Protein AF-A0A146FT07-F1 (afdb_monomer_lite)

Secondary structure (DSSP, 8-state):
------------------------------PPPTT-----SSGGGTS-HHHHHHHHHHHHHHHH-TTTTTSSTTHHHHHHHHHHHHHHHSSHHHHTTS-HHHHHHHHHHTT-HHHHHHHHHHHHHTT----HHHHHHHHHHHT---SGGG-TTTTTS------HHHHHHHHHHHHHHHHHS-------PPP-SSSSPPPPP---S-S-PPP-HHHHHHSSGGGGGS-SSGGGEEEEEEE-GGGSSS--SS-EEEEEE-TTSSPPPSSPPPP-----SSSTT-

Structure (mmCIF, N/CA/C/O backbone):
data_AF-A0A146FT07-F1
#
_entry.id   AF-A0A146FT07-F1
#
loop_
_atom_site.group_PDB
_atom_site.id
_atom_site.type_symbol
_atom_site.label_atom_id
_atom_site.label_alt_id
_atom_site.label_comp_id
_atom_site.label_asym_id
_atom_site.label_entity_id
_atom_site.label_seq_id
_atom_site.pdbx_PDB_ins_code
_atom_site.Cartn_x
_atom_site.Cartn_y
_atom_site.Cartn_z
_atom_site.occupancy
_atom_site.B_iso_or_equiv
_atom_site.auth_seq_id
_atom_site.auth_comp_id
_atom_site.auth_asym_id
_atom_site.auth_atom_id
_atom_site.pdbx_PDB_model_num
ATOM 1 N N . MET A 1 1 ? -28.250 -47.084 7.288 1.00 35.19 1 MET A N 1
ATOM 2 C CA . MET A 1 1 ? -27.074 -46.236 7.590 1.00 35.19 1 MET A CA 1
ATOM 3 C C . MET A 1 1 ? -27.315 -44.875 6.923 1.00 35.19 1 MET A C 1
ATOM 5 O O . MET A 1 1 ? -27.171 -44.791 5.718 1.00 35.19 1 MET A O 1
ATOM 9 N N . ALA A 1 2 ? -28.129 -43.995 7.526 1.00 30.44 2 ALA A N 1
ATOM 10 C CA . ALA A 1 2 ? -27.740 -42.773 8.270 1.00 30.44 2 ALA A CA 1
ATOM 11 C C . ALA A 1 2 ? -26.996 -41.725 7.404 1.00 30.44 2 ALA A C 1
ATOM 13 O O . ALA A 1 2 ? -26.007 -42.085 6.792 1.00 30.44 2 ALA A O 1
ATOM 14 N N . LYS A 1 3 ? -27.317 -40.421 7.318 1.00 31.56 3 LYS A N 1
ATOM 15 C CA . LYS A 1 3 ? -28.385 -39.521 7.809 1.00 31.56 3 LYS A CA 1
ATOM 16 C C . LYS A 1 3 ? -28.274 -38.198 6.994 1.00 31.56 3 LYS A C 1
ATOM 18 O O . LYS A 1 3 ? -27.171 -37.718 6.781 1.00 31.56 3 LYS A O 1
ATOM 23 N N . SER A 1 4 ? -29.420 -37.641 6.588 1.00 35.16 4 SER A N 1
ATOM 24 C CA . SER A 1 4 ? -29.810 -36.226 6.359 1.00 35.16 4 SER A CA 1
ATOM 25 C C . SER A 1 4 ? -28.772 -35.122 6.026 1.00 35.16 4 SER A C 1
ATOM 27 O O . SER A 1 4 ? -27.933 -34.768 6.850 1.00 35.16 4 SER A O 1
ATOM 29 N N . LYS A 1 5 ? -28.986 -34.416 4.899 1.00 36.94 5 LYS A N 1
ATOM 30 C CA . LYS A 1 5 ? -28.657 -32.984 4.731 1.00 36.94 5 LYS A CA 1
ATOM 31 C C . LYS A 1 5 ? -29.949 -32.210 4.453 1.00 36.94 5 LYS A C 1
ATOM 33 O O . LYS A 1 5 ? -30.383 -32.102 3.312 1.00 36.94 5 LYS A O 1
ATOM 38 N N . ALA A 1 6 ? -30.552 -31.671 5.509 1.00 36.09 6 ALA A N 1
ATOM 39 C CA . ALA A 1 6 ? -31.655 -30.724 5.429 1.00 36.09 6 ALA A CA 1
ATOM 40 C C . ALA A 1 6 ? -31.237 -29.364 6.012 1.00 36.09 6 ALA A C 1
ATOM 42 O O . ALA A 1 6 ? -30.678 -29.291 7.102 1.00 36.09 6 ALA A O 1
ATOM 43 N N . ALA A 1 7 ? -31.562 -28.314 5.255 1.00 34.06 7 ALA A N 1
ATOM 44 C CA . ALA A 1 7 ? -32.012 -26.995 5.697 1.00 34.06 7 ALA A CA 1
ATOM 45 C C . ALA A 1 7 ? -31.196 -26.202 6.745 1.00 34.06 7 ALA A C 1
ATOM 47 O O . ALA A 1 7 ? -31.258 -26.456 7.946 1.00 34.06 7 ALA A O 1
ATOM 48 N N . LYS A 1 8 ? -30.638 -25.060 6.307 1.00 33.53 8 LYS A N 1
ATOM 49 C CA . LYS A 1 8 ? -30.645 -23.832 7.127 1.00 33.53 8 LYS A CA 1
ATOM 50 C C . LYS A 1 8 ? -30.671 -22.550 6.277 1.00 33.53 8 LYS A C 1
ATOM 52 O O . LYS A 1 8 ? -29.700 -21.811 6.187 1.00 33.53 8 LYS A O 1
ATOM 57 N N . ARG A 1 9 ? -31.839 -22.283 5.681 1.00 38.78 9 ARG A N 1
ATOM 58 C CA . ARG A 1 9 ? -32.396 -20.927 5.523 1.00 38.78 9 ARG A CA 1
ATOM 59 C C . ARG A 1 9 ? -33.162 -20.617 6.822 1.00 38.78 9 ARG A C 1
ATOM 61 O O . ARG A 1 9 ? -34.044 -21.384 7.186 1.00 38.78 9 ARG A O 1
ATOM 68 N N . LYS A 1 10 ? -32.837 -19.518 7.500 1.00 35.38 10 LYS A N 1
ATOM 69 C CA . LYS A 1 10 ? -33.652 -18.814 8.518 1.00 35.38 10 LYS A CA 1
ATOM 70 C C . LYS A 1 10 ? -33.314 -17.329 8.303 1.00 35.38 10 LYS A C 1
ATOM 72 O O . LYS A 1 10 ? -32.127 -17.037 8.291 1.00 35.38 10 LYS A O 1
ATOM 77 N N . ARG A 1 11 ? -34.172 -16.332 8.038 1.00 33.03 11 ARG A N 1
ATOM 78 C CA . ARG A 1 11 ? -35.623 -16.086 8.188 1.00 33.03 11 ARG A CA 1
ATOM 79 C C . ARG A 1 11 ? -36.215 -16.525 9.530 1.00 33.03 11 ARG A C 1
ATOM 81 O O . ARG A 1 11 ? -36.692 -17.642 9.644 1.00 33.03 11 ARG A O 1
ATOM 88 N N . ASN A 1 12 ? -36.192 -15.596 10.484 1.00 30.86 12 ASN A N 1
ATOM 89 C CA . ASN A 1 12 ? -37.236 -15.335 11.482 1.00 30.86 12 ASN A CA 1
ATOM 90 C C . ASN A 1 12 ? -37.492 -13.818 11.357 1.00 30.86 12 ASN A C 1
ATOM 92 O O . ASN A 1 12 ? -36.588 -13.041 11.630 1.00 30.86 12 ASN A O 1
ATOM 96 N N . ALA A 1 13 ? -38.526 -13.349 10.659 1.00 31.77 13 ALA A N 1
ATOM 97 C CA . ALA A 1 13 ? -39.857 -13.078 11.206 1.00 31.77 13 ALA A CA 1
ATOM 98 C C . ALA A 1 13 ? -40.137 -13.649 12.606 1.00 31.77 13 ALA A C 1
ATOM 100 O O . ALA A 1 13 ? -40.241 -14.861 12.782 1.00 31.77 13 ALA A O 1
ATOM 101 N N . GLN A 1 14 ? -40.319 -12.751 13.571 1.00 34.53 14 GLN A N 1
ATOM 102 C CA . GLN A 1 14 ? -41.253 -12.948 14.670 1.00 34.53 14 GLN A CA 1
ATOM 103 C C . GLN A 1 14 ? -42.194 -11.741 14.654 1.00 34.53 14 GLN A C 1
ATOM 105 O O . GLN A 1 14 ? -41.745 -10.598 14.620 1.00 34.53 14 GLN A O 1
ATOM 110 N N . ALA A 1 15 ? -43.480 -12.049 14.529 1.00 32.97 15 ALA A N 1
ATOM 111 C CA . ALA A 1 15 ? -44.588 -11.120 14.472 1.00 32.97 15 ALA A CA 1
ATOM 112 C C . ALA A 1 15 ? -44.999 -10.671 15.884 1.00 32.97 15 ALA A C 1
ATOM 114 O O . ALA A 1 15 ? -44.920 -11.459 16.822 1.00 32.97 15 ALA A O 1
ATOM 115 N N . ASP A 1 16 ? -45.420 -9.411 15.957 1.00 31.06 16 ASP A N 1
ATOM 116 C CA . ASP A 1 16 ? -46.539 -8.836 16.711 1.00 31.06 16 ASP A CA 1
ATOM 117 C C . ASP A 1 16 ? -46.861 -9.219 18.177 1.00 31.06 16 ASP A C 1
ATOM 119 O O . ASP A 1 16 ? -47.148 -10.369 18.508 1.00 31.06 16 ASP A O 1
ATOM 123 N N . LEU A 1 17 ? -47.025 -8.126 18.953 1.00 29.70 17 LEU A N 1
ATOM 124 C CA . LEU A 1 17 ? -47.775 -7.885 20.210 1.00 29.70 17 LEU A CA 1
ATOM 125 C C . LEU A 1 17 ? -47.037 -8.018 21.566 1.00 29.70 17 LEU A C 1
ATOM 127 O O . LEU A 1 17 ? -46.267 -8.953 21.765 1.00 29.70 17 LEU A O 1
ATOM 131 N N . PRO A 1 18 ? -47.402 -7.212 22.596 1.00 36.34 18 PRO A N 1
ATOM 132 C CA . PRO A 1 18 ? -47.871 -5.819 22.599 1.00 36.34 18 PRO A CA 1
ATOM 133 C C . PRO A 1 18 ? -47.038 -4.901 23.531 1.00 36.34 18 PRO A C 1
ATOM 135 O O . PRO A 1 18 ? -46.253 -5.348 24.368 1.00 36.34 18 PRO A O 1
ATOM 138 N N . GLN A 1 19 ? -47.253 -3.588 23.385 1.00 43.53 19 GLN A N 1
ATOM 139 C CA . GLN A 1 19 ? -46.710 -2.498 24.206 1.00 43.53 19 GLN A CA 1
ATOM 140 C C . GLN A 1 19 ? -46.701 -2.801 25.713 1.00 43.53 19 GLN A C 1
ATOM 142 O O . GLN A 1 19 ? -47.735 -3.098 26.312 1.00 43.53 19 GLN A O 1
ATOM 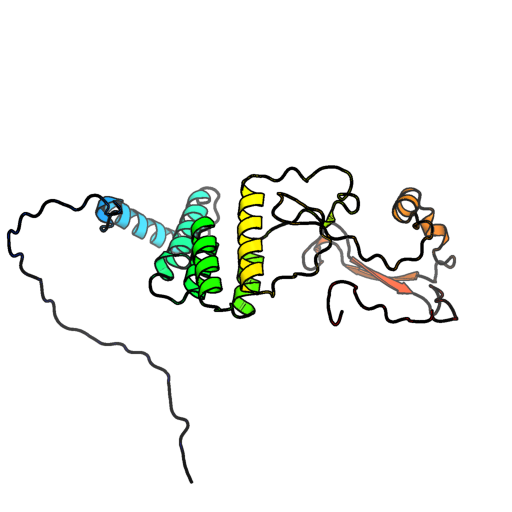147 N N . LYS A 1 20 ? -45.551 -2.576 26.358 1.00 31.05 20 LYS A N 1
ATOM 148 C CA . LYS A 1 20 ? -45.489 -2.335 27.801 1.00 31.05 20 LYS A CA 1
ATOM 149 C C . LYS A 1 20 ? -44.681 -1.070 28.063 1.00 31.05 20 LYS A C 1
ATOM 151 O O . LYS A 1 20 ? -43.456 -1.082 28.083 1.00 31.05 20 LYS A O 1
ATOM 156 N N . VAL A 1 21 ? -45.412 0.027 28.229 1.00 36.44 21 VAL A N 1
ATOM 157 C CA . VAL A 1 21 ? -44.921 1.307 28.745 1.00 36.44 21 VAL A CA 1
ATOM 158 C C . VAL A 1 21 ? -44.337 1.073 30.146 1.00 36.44 21 VAL A C 1
ATOM 160 O O . VAL A 1 21 ? -45.070 0.590 31.016 1.00 36.44 21 VAL A O 1
ATOM 163 N N . PRO A 1 22 ? -43.065 1.407 30.424 1.00 38.41 22 PRO A N 1
ATOM 164 C CA . PRO A 1 22 ? -42.589 1.474 31.793 1.00 38.41 22 PRO A CA 1
ATOM 165 C C . PRO A 1 22 ? -43.098 2.771 32.424 1.00 38.41 22 PRO A C 1
ATOM 167 O O . PRO A 1 22 ? -42.766 3.877 32.005 1.00 38.41 22 PRO A O 1
ATOM 170 N N . LYS A 1 23 ? -43.944 2.599 33.436 1.00 32.12 23 LYS A N 1
ATOM 171 C CA . LYS A 1 23 ? -44.420 3.635 34.353 1.00 32.12 23 LYS A CA 1
ATOM 172 C C . LYS A 1 23 ? -43.222 4.330 35.011 1.00 32.12 23 LYS A C 1
ATOM 174 O O . LYS A 1 23 ? -42.345 3.657 35.549 1.00 32.12 23 LYS A O 1
ATOM 179 N N . ALA A 1 24 ? -43.234 5.660 35.017 1.00 39.28 24 ALA A N 1
ATOM 180 C CA . ALA A 1 24 ? -42.358 6.469 35.851 1.00 39.28 24 ALA A CA 1
ATOM 181 C C . ALA A 1 24 ? -42.566 6.118 37.336 1.00 39.28 24 ALA A C 1
ATOM 183 O O . ALA A 1 24 ? -43.700 6.099 37.820 1.00 39.28 24 ALA A O 1
ATOM 184 N N . ALA A 1 25 ? -41.470 5.868 38.052 1.00 34.00 25 ALA A N 1
ATOM 185 C CA . ALA A 1 25 ? -41.432 5.873 39.507 1.00 34.00 25 ALA A CA 1
ATOM 186 C C . ALA A 1 25 ? -40.262 6.749 39.968 1.00 34.00 25 ALA A C 1
ATOM 188 O O . ALA A 1 25 ? -39.143 6.659 39.470 1.00 34.00 25 ALA A O 1
ATOM 189 N N . SER A 1 26 ? -40.611 7.647 40.877 1.00 36.59 26 SER A N 1
ATOM 190 C CA . SER A 1 26 ? -39.877 8.802 41.368 1.00 36.59 26 SER A CA 1
ATOM 191 C C . SER A 1 26 ? -38.729 8.455 42.329 1.00 36.59 26 SER A C 1
ATOM 193 O O . SER A 1 26 ? -38.847 7.546 43.145 1.00 36.59 26 SER A O 1
ATOM 195 N N . THR A 1 27 ? -37.700 9.312 42.287 1.00 40.94 27 THR A N 1
ATOM 196 C CA . THR A 1 27 ? -36.805 9.760 43.380 1.00 40.94 27 THR A CA 1
ATOM 197 C C . THR A 1 27 ? -35.905 8.751 44.098 1.00 40.94 27 THR A C 1
ATOM 199 O O . THR A 1 27 ? -36.255 8.234 45.153 1.00 40.94 27 THR A O 1
ATOM 202 N N . VAL A 1 28 ? -34.648 8.677 43.641 1.00 35.03 28 VAL A N 1
ATOM 203 C CA . VAL A 1 28 ? -33.474 8.625 44.530 1.00 35.03 28 VAL A CA 1
ATOM 204 C C . VAL A 1 28 ? -32.453 9.648 44.019 1.00 35.03 28 VAL A C 1
ATOM 206 O O . VAL A 1 28 ? -31.888 9.487 42.941 1.00 35.03 28 VAL A O 1
ATOM 209 N N . LEU A 1 29 ? -32.255 10.730 44.777 1.00 44.41 29 LEU A N 1
ATOM 210 C CA . LEU A 1 29 ? -31.214 11.731 44.538 1.00 44.41 29 LEU A CA 1
ATOM 211 C C . LEU A 1 29 ? -29.868 11.146 44.987 1.00 44.41 29 LEU A C 1
ATOM 213 O O . LEU A 1 29 ? -29.601 11.046 46.181 1.00 44.41 29 LEU A O 1
ATOM 217 N N . THR A 1 30 ? -29.024 10.762 44.033 1.00 43.16 30 THR A N 1
ATOM 218 C CA . THR A 1 30 ? -27.585 10.555 44.256 1.00 43.16 30 THR A CA 1
ATOM 219 C C . THR A 1 30 ? -26.814 11.503 43.334 1.00 43.16 30 THR A C 1
ATOM 221 O O . THR A 1 30 ? -27.261 11.732 42.207 1.00 43.16 30 THR A O 1
ATOM 224 N N . PRO A 1 31 ? -25.717 12.126 43.805 1.00 42.41 31 PRO A N 1
ATOM 225 C CA . PRO A 1 31 ? -24.957 13.074 42.997 1.00 42.41 31 PRO A CA 1
ATOM 226 C C . PRO A 1 31 ? -24.272 12.342 41.825 1.00 42.41 31 PRO A C 1
ATOM 228 O O . PRO A 1 31 ? -23.932 11.164 41.972 1.00 42.41 31 PRO A O 1
ATOM 231 N N . PRO A 1 32 ? -24.083 12.985 40.656 1.00 44.31 32 PRO A N 1
ATOM 232 C CA . PRO A 1 32 ? -23.564 12.304 39.475 1.00 44.31 32 PRO A CA 1
ATOM 233 C C . PRO A 1 32 ? -22.072 11.980 39.646 1.00 44.31 32 PRO A C 1
ATOM 235 O O . PRO A 1 32 ? -21.339 12.812 40.181 1.00 44.31 32 PRO A O 1
ATOM 238 N N . PRO A 1 33 ? -21.587 10.825 39.160 1.00 43.91 33 PRO A N 1
ATOM 239 C CA . PRO A 1 33 ? -20.157 10.575 39.063 1.00 43.91 33 PRO A CA 1
ATOM 240 C C . PRO A 1 33 ? -19.541 11.484 37.988 1.00 43.91 33 PRO A C 1
ATOM 242 O O . PRO A 1 33 ? -19.969 11.476 36.829 1.00 43.91 33 PRO A O 1
ATOM 245 N N . ASP A 1 34 ? -18.523 12.253 38.374 1.00 44.62 34 ASP A N 1
ATOM 246 C CA . ASP A 1 34 ? -17.652 12.987 37.457 1.00 44.62 34 ASP A CA 1
ATOM 247 C C . ASP A 1 34 ? -16.921 11.985 36.549 1.00 44.62 34 ASP A C 1
ATOM 249 O O . ASP A 1 34 ? -16.045 11.246 36.996 1.00 44.62 34 ASP A O 1
ATOM 253 N N . GLY A 1 35 ? -17.312 11.922 35.272 1.00 46.31 35 GLY A N 1
ATOM 254 C CA . GLY A 1 35 ? -16.612 11.110 34.268 1.00 46.31 35 GLY A CA 1
ATOM 255 C C . GLY A 1 35 ? -17.463 10.475 33.166 1.00 46.31 35 GLY A C 1
ATOM 256 O O . GLY A 1 35 ? -16.905 9.820 32.289 1.00 46.31 35 GLY A O 1
ATOM 257 N N . ALA A 1 36 ? -18.790 10.644 33.153 1.00 42.28 36 ALA A N 1
ATOM 258 C CA . ALA A 1 36 ? -19.596 10.171 32.028 1.00 42.28 36 ALA A CA 1
ATOM 259 C C . ALA A 1 36 ? -19.319 11.022 30.776 1.00 42.28 36 ALA A C 1
ATOM 261 O O . ALA A 1 36 ? -19.577 12.229 30.774 1.00 42.28 36 ALA A O 1
ATOM 262 N N . SER A 1 37 ? -18.814 10.385 29.713 1.00 48.75 37 SER A N 1
ATOM 263 C CA . SER A 1 37 ? -18.791 10.948 28.359 1.00 48.75 37 SER A CA 1
ATOM 264 C C . SER A 1 37 ? -20.151 11.591 28.065 1.00 48.75 37 SER A C 1
ATOM 266 O O . SER A 1 37 ? -21.189 10.927 28.131 1.00 48.75 37 SER A O 1
ATOM 268 N N . ARG A 1 38 ? -20.154 12.905 27.812 1.00 48.62 38 ARG A N 1
ATOM 269 C CA . ARG A 1 38 ? -21.351 13.705 27.508 1.00 48.62 38 ARG A CA 1
ATOM 270 C C . ARG A 1 38 ? -21.792 13.487 26.061 1.00 48.62 38 ARG A C 1
ATOM 272 O O . ARG A 1 38 ? -22.021 14.445 25.330 1.00 48.62 38 ARG A O 1
ATOM 279 N N . GLU A 1 39 ? -21.876 12.237 25.633 1.00 58.03 39 GLU A N 1
ATOM 280 C CA . GLU A 1 39 ? -22.417 11.920 24.321 1.00 58.03 39 GLU A CA 1
ATOM 281 C C . GLU A 1 39 ? -23.951 11.972 24.378 1.00 58.03 39 GLU A C 1
ATOM 283 O O . GLU A 1 39 ? -24.566 11.363 25.266 1.00 58.03 39 GLU A O 1
ATOM 288 N N . PRO A 1 40 ? -24.594 12.737 23.480 1.00 69.62 40 PRO A N 1
ATOM 289 C CA . PRO A 1 40 ? -26.042 12.840 23.439 1.00 69.62 40 PRO A CA 1
ATOM 290 C C . PRO A 1 40 ? -26.642 11.470 23.111 1.00 69.62 40 PRO A C 1
ATOM 292 O O . PRO A 1 40 ? -26.445 10.923 22.031 1.00 69.62 40 PRO A O 1
ATOM 295 N N . LYS A 1 41 ? -27.394 10.908 24.064 1.00 65.69 41 LYS A N 1
ATOM 296 C CA . LYS A 1 41 ? -28.040 9.591 23.920 1.00 65.69 41 LYS A CA 1
ATOM 297 C C . LYS A 1 41 ? -29.305 9.623 23.061 1.00 65.69 41 LYS A C 1
ATOM 299 O O . LYS A 1 41 ? -29.775 8.570 22.645 1.00 65.69 41 LYS A O 1
ATOM 304 N N . ASN A 1 42 ? -29.864 10.811 22.825 1.00 71.00 42 ASN A N 1
ATOM 305 C CA . ASN A 1 42 ? -31.086 11.004 22.053 1.00 71.00 42 ASN A CA 1
ATOM 306 C C . ASN A 1 42 ? -30.799 11.873 20.828 1.00 71.00 42 ASN A C 1
ATOM 308 O O . ASN A 1 42 ? -30.222 12.954 20.949 1.00 71.00 42 ASN A O 1
ATOM 312 N N . LEU A 1 43 ? -31.248 11.411 19.659 1.00 72.12 43 LEU A N 1
ATOM 313 C CA . LEU A 1 43 ? -31.079 12.108 18.381 1.00 72.12 43 LEU A CA 1
ATOM 314 C C . LEU A 1 43 ? -31.714 13.508 18.396 1.00 72.12 43 LEU A C 1
ATOM 316 O O . LEU A 1 43 ? -31.098 14.454 17.914 1.00 72.12 43 LEU A O 1
ATOM 320 N N . SER A 1 44 ? -32.860 13.649 19.069 1.00 74.69 44 SER A N 1
ATOM 321 C CA . SER A 1 44 ? -33.584 14.914 19.261 1.00 74.69 44 SER A CA 1
ATOM 322 C C . SER A 1 44 ? -32.805 15.979 20.045 1.00 74.69 44 SER A C 1
ATOM 324 O O . SER A 1 44 ? -33.204 17.136 20.101 1.00 74.69 44 SER A O 1
ATOM 326 N N . THR A 1 45 ? -31.684 15.606 20.674 1.00 77.12 45 THR A N 1
ATOM 327 C CA . THR A 1 45 ? -30.776 16.546 21.358 1.00 77.12 45 THR A CA 1
ATOM 328 C C . THR A 1 45 ? -29.754 17.168 20.399 1.00 77.12 45 THR A C 1
ATOM 330 O O . THR A 1 45 ? -29.137 18.174 20.734 1.00 77.12 45 THR A O 1
ATOM 333 N N . VAL A 1 46 ? -29.551 16.565 19.224 1.00 80.75 46 VAL A N 1
ATOM 334 C CA . VAL A 1 46 ? -28.544 16.975 18.228 1.00 80.75 46 VAL A CA 1
ATOM 335 C C . VAL A 1 46 ? -29.201 17.524 16.967 1.00 80.75 46 VAL A C 1
ATOM 337 O O . VAL A 1 46 ? -28.674 18.452 16.362 1.00 80.75 46 VAL A O 1
ATOM 340 N N . VAL A 1 47 ? -30.345 16.960 16.580 1.00 83.62 47 VAL A N 1
ATOM 341 C CA . VAL A 1 47 ? -31.104 17.347 15.390 1.00 83.62 47 VAL A CA 1
ATOM 342 C C . VAL A 1 47 ? -32.579 17.463 15.784 1.00 83.62 47 VAL A C 1
ATOM 344 O O . VAL A 1 47 ? -33.112 16.495 16.328 1.00 83.62 47 VAL A O 1
ATOM 347 N N . PRO A 1 48 ? -33.238 18.610 15.542 1.00 88.50 48 PRO A N 1
ATOM 348 C CA . PRO A 1 48 ? -34.684 18.739 15.701 1.00 88.50 48 PRO A CA 1
ATOM 349 C C . PRO A 1 48 ? -35.440 17.696 14.866 1.00 88.50 48 PRO A C 1
ATOM 351 O O . PRO A 1 48 ? -35.044 17.389 13.741 1.00 88.50 48 PRO A O 1
ATOM 354 N N . ASP A 1 49 ? -36.546 17.165 15.392 1.00 85.12 49 ASP A N 1
ATOM 355 C CA . ASP A 1 49 ? -37.316 16.112 14.707 1.00 85.12 49 ASP A CA 1
ATOM 356 C C . ASP A 1 49 ? -37.860 16.587 13.342 1.00 85.12 49 ASP A C 1
ATOM 358 O O . ASP A 1 49 ? -37.878 15.824 12.376 1.00 85.12 49 ASP A O 1
ATOM 362 N N . GLU A 1 50 ? -38.218 17.870 13.241 1.00 87.12 50 GLU A N 1
ATOM 363 C CA . GLU A 1 50 ? -38.656 18.540 12.007 1.00 87.12 50 GLU A CA 1
ATOM 364 C C . GLU A 1 50 ? -37.578 18.546 10.911 1.00 87.12 50 GLU A C 1
ATOM 366 O O . GLU A 1 50 ? -37.851 18.196 9.762 1.00 87.12 50 GLU A O 1
ATOM 371 N N . ASP A 1 51 ? -36.328 18.854 11.264 1.00 87.62 51 ASP A N 1
ATOM 372 C CA . ASP A 1 51 ? -35.212 18.869 10.317 1.00 87.62 51 ASP A CA 1
ATOM 373 C C . ASP A 1 51 ? -34.878 17.456 9.828 1.00 87.62 51 ASP A C 1
ATOM 375 O O . ASP A 1 51 ? -34.508 17.255 8.665 1.00 87.62 51 ASP A O 1
ATOM 379 N N . LEU A 1 52 ? -35.028 16.453 10.700 1.00 86.94 52 LEU A N 1
ATOM 380 C CA . LEU A 1 52 ? -34.839 15.053 10.336 1.00 86.94 52 LEU A CA 1
ATOM 381 C C . LEU A 1 52 ? -35.903 14.596 9.331 1.00 86.94 52 LEU A C 1
ATOM 383 O O . LEU A 1 52 ? -35.560 13.953 8.337 1.00 86.94 52 LEU A O 1
ATOM 387 N N . GLU A 1 53 ? -37.169 14.946 9.556 1.00 88.69 53 GLU A N 1
ATOM 388 C CA . GLU A 1 53 ? -38.277 14.608 8.658 1.00 88.69 53 GLU A CA 1
ATOM 389 C C . GLU A 1 53 ? -38.104 15.267 7.281 1.00 88.69 53 GLU A C 1
ATOM 391 O O . GLU A 1 53 ? -38.138 14.575 6.259 1.00 88.69 53 GLU A O 1
ATOM 396 N N . ILE A 1 54 ? -37.770 16.564 7.254 1.00 91.75 54 ILE A N 1
ATOM 397 C CA . ILE A 1 54 ? -37.451 17.301 6.020 1.00 91.75 54 ILE A CA 1
ATOM 398 C C . ILE A 1 54 ? -36.276 16.646 5.287 1.00 91.75 54 ILE A C 1
ATOM 400 O O . ILE A 1 54 ? -36.303 16.484 4.063 1.00 91.75 54 ILE A O 1
ATOM 404 N N . THR A 1 55 ? -35.234 16.238 6.015 1.00 90.25 55 THR A N 1
ATOM 405 C CA . THR A 1 55 ? -34.059 15.582 5.426 1.00 90.25 55 THR A CA 1
ATOM 406 C C . THR A 1 55 ? -34.428 14.234 4.803 1.00 90.25 55 THR A C 1
ATOM 408 O O . THR A 1 55 ? -34.004 13.937 3.682 1.00 90.25 55 THR A O 1
ATOM 411 N N . VAL A 1 56 ? -35.245 13.426 5.485 1.00 90.50 56 VAL A N 1
ATOM 412 C CA . VAL A 1 56 ? -35.726 12.132 4.977 1.00 90.50 56 VAL A CA 1
ATOM 413 C C . VAL A 1 56 ? -36.582 12.318 3.725 1.00 90.50 56 VAL A C 1
ATOM 415 O O . VAL A 1 56 ? -36.365 11.620 2.728 1.00 90.50 56 VAL A O 1
ATOM 418 N N . GLU A 1 57 ? -37.512 13.272 3.732 1.00 92.81 57 GLU A N 1
ATOM 419 C CA . GLU A 1 57 ? -38.359 13.585 2.578 1.00 92.81 57 GLU A CA 1
ATOM 420 C C . GLU A 1 57 ? -37.525 14.087 1.390 1.00 92.81 57 GLU A C 1
ATOM 422 O O . GLU A 1 57 ? -37.691 13.622 0.257 1.00 92.81 57 GLU A O 1
ATOM 427 N N . THR A 1 58 ? -36.557 14.967 1.651 1.00 91.50 58 THR A N 1
ATOM 428 C CA . THR A 1 58 ? -35.654 15.521 0.634 1.00 91.50 58 THR A CA 1
ATOM 429 C C . THR A 1 58 ? -34.813 14.426 -0.018 1.00 91.50 58 THR A C 1
ATOM 431 O O . THR A 1 58 ? -34.754 14.331 -1.248 1.00 91.50 58 THR A O 1
ATOM 434 N N . LEU A 1 59 ? -34.185 13.557 0.781 1.00 90.75 59 LEU A N 1
ATOM 435 C CA . LEU A 1 59 ? -33.392 12.439 0.267 1.00 90.75 59 LEU A CA 1
ATOM 436 C C . LEU A 1 59 ? -34.263 11.461 -0.529 1.00 90.75 59 LEU A C 1
ATOM 438 O O . LEU A 1 59 ? -33.874 11.060 -1.627 1.00 90.75 59 LEU A O 1
ATOM 442 N N . THR A 1 60 ? -35.457 11.134 -0.025 1.00 89.00 60 THR A N 1
ATOM 443 C CA . THR A 1 60 ? -36.420 10.258 -0.710 1.00 89.00 60 THR A CA 1
ATOM 444 C C . THR A 1 60 ? -36.834 10.844 -2.057 1.00 89.00 60 THR A C 1
ATOM 446 O O . THR A 1 60 ? -36.787 10.149 -3.072 1.00 89.00 60 THR A O 1
ATOM 449 N N . THR A 1 61 ? -37.139 12.139 -2.109 1.00 89.75 61 THR A N 1
ATOM 450 C CA . THR A 1 61 ? -37.496 12.843 -3.346 1.00 89.75 61 THR A CA 1
ATOM 451 C C . THR A 1 61 ? -36.345 12.822 -4.349 1.00 89.75 61 THR A C 1
ATOM 453 O O . THR A 1 61 ? -36.539 12.477 -5.513 1.00 89.75 61 THR A O 1
ATOM 456 N N . LEU A 1 62 ? -35.113 13.093 -3.913 1.00 86.44 62 LEU A N 1
ATOM 457 C CA . LEU A 1 62 ? -33.938 13.053 -4.788 1.00 86.44 62 LEU A CA 1
ATOM 458 C C . LEU A 1 62 ? -33.655 11.654 -5.355 1.00 86.44 62 LEU A C 1
ATOM 460 O O . LEU A 1 62 ? -33.149 11.547 -6.475 1.00 86.44 62 LEU A O 1
ATOM 464 N N . THR A 1 63 ? -34.011 10.579 -4.642 1.00 86.56 63 THR A N 1
ATOM 465 C CA . THR A 1 63 ? -33.873 9.213 -5.182 1.00 86.56 63 THR A CA 1
ATOM 466 C C . THR A 1 63 ? -34.793 8.940 -6.373 1.00 86.56 63 THR A C 1
ATOM 468 O O . THR A 1 63 ? -34.434 8.141 -7.239 1.00 86.56 63 THR A O 1
ATOM 471 N N . GLN A 1 64 ? -35.928 9.640 -6.471 1.00 91.00 64 GLN A N 1
ATOM 472 C CA . GLN A 1 64 ? -36.849 9.535 -7.607 1.00 91.00 64 GLN A CA 1
ATOM 473 C C . GLN A 1 64 ? -36.293 10.208 -8.873 1.00 91.00 64 GLN A C 1
ATOM 475 O O . GLN A 1 64 ? -36.729 9.888 -9.978 1.00 91.00 64 GLN A O 1
ATOM 480 N N . TYR A 1 65 ? -35.274 11.071 -8.738 1.00 88.62 65 TYR A N 1
ATOM 481 C CA . TYR A 1 65 ? -34.648 11.800 -9.849 1.00 88.62 65 TYR A CA 1
ATOM 482 C C . TYR A 1 65 ? -33.112 11.603 -9.912 1.00 88.62 65 TYR A C 1
ATOM 484 O O . TYR A 1 65 ? -32.345 12.552 -9.710 1.00 88.62 65 TYR A O 1
ATOM 492 N N . PRO A 1 66 ? -32.605 10.400 -10.267 1.00 81.81 66 PRO A N 1
ATOM 493 C CA . PRO A 1 66 ? -31.168 10.079 -10.238 1.00 81.81 66 PRO A CA 1
ATOM 494 C C . PRO A 1 66 ? -30.279 10.901 -11.185 1.00 81.81 66 PRO A C 1
ATOM 496 O O . PRO A 1 66 ? -29.055 10.904 -11.053 1.00 81.81 66 PRO A O 1
ATOM 499 N N . SER A 1 67 ? -30.855 11.571 -12.181 1.00 81.56 67 SER A N 1
ATOM 500 C CA . SER A 1 67 ? -30.124 12.476 -13.074 1.00 81.56 67 SER A CA 1
ATOM 501 C C . SER A 1 67 ? -29.711 13.773 -12.367 1.00 81.56 67 SER A C 1
ATOM 503 O O . SER A 1 67 ? -28.636 14.302 -12.650 1.00 81.56 67 SER A O 1
ATOM 505 N N . LEU A 1 68 ? -30.513 14.252 -11.410 1.00 83.50 68 LEU A N 1
ATOM 506 C CA . LEU A 1 68 ? -30.267 15.493 -10.671 1.00 83.50 68 LEU A CA 1
ATOM 507 C C . LEU A 1 68 ? -29.212 15.320 -9.575 1.00 83.50 68 LEU A C 1
ATOM 509 O O . LEU A 1 68 ? -28.441 16.244 -9.313 1.00 83.50 68 LEU A O 1
ATOM 513 N N . THR A 1 69 ? -29.088 14.120 -9.004 1.00 80.62 69 THR A N 1
ATOM 514 C CA . THR A 1 69 ? -28.069 13.813 -7.983 1.00 80.62 69 THR A CA 1
ATOM 515 C C . THR A 1 69 ? -26.639 13.879 -8.531 1.00 80.62 69 THR A C 1
ATOM 517 O O . THR A 1 69 ? -25.694 14.115 -7.777 1.00 80.62 69 THR A O 1
ATOM 520 N N . LYS A 1 70 ? -26.456 13.740 -9.852 1.00 80.94 70 LYS A N 1
ATOM 521 C CA . LYS A 1 70 ? -25.157 13.904 -10.532 1.00 80.94 70 LYS A CA 1
ATOM 522 C C . LYS A 1 70 ? -24.781 15.365 -10.787 1.00 80.94 70 LYS A C 1
ATOM 524 O O . LYS A 1 70 ? -23.642 15.633 -11.173 1.00 80.94 70 LYS A O 1
ATOM 529 N N . SER A 1 71 ? -25.705 16.301 -10.576 1.00 87.50 71 SER A N 1
ATOM 530 C CA . SER A 1 71 ? -25.464 17.726 -10.790 1.00 87.50 71 SER A CA 1
ATOM 531 C C . SER A 1 71 ? -24.398 18.281 -9.836 1.00 87.50 71 SER A C 1
ATOM 533 O O . SER A 1 71 ? -24.075 17.701 -8.790 1.00 87.50 71 SER A O 1
ATOM 535 N N . LYS A 1 72 ? -23.842 19.443 -10.200 1.00 88.56 72 LYS A N 1
ATOM 536 C CA . LYS A 1 72 ? -22.876 20.165 -9.362 1.00 88.56 72 LYS A CA 1
ATOM 537 C C . LYS A 1 72 ? -23.501 20.634 -8.041 1.00 88.56 72 LYS A C 1
ATOM 539 O O . LYS A 1 72 ? -22.809 20.631 -7.032 1.00 88.56 72 LYS A O 1
ATOM 544 N N . ALA A 1 73 ? -24.795 20.964 -8.041 1.00 86.38 73 ALA A N 1
ATOM 545 C CA . ALA A 1 73 ? -25.524 21.406 -6.851 1.00 86.38 73 ALA A CA 1
ATOM 546 C C . ALA A 1 73 ? -25.592 20.319 -5.762 1.00 86.38 73 ALA A C 1
ATOM 548 O O . ALA A 1 73 ? -25.543 20.625 -4.580 1.00 86.38 73 ALA A O 1
ATOM 549 N N . CYS A 1 74 ? -25.614 19.040 -6.151 1.00 85.81 74 CYS A N 1
ATOM 550 C CA . CYS A 1 74 ? -25.626 17.911 -5.219 1.00 85.81 74 CYS A CA 1
ATOM 551 C C . CYS A 1 74 ? -24.222 17.390 -4.865 1.00 85.81 74 CYS A C 1
ATOM 553 O O . CYS A 1 74 ? -24.100 16.258 -4.398 1.00 85.81 74 CYS A O 1
ATOM 555 N N . LYS A 1 75 ? -23.138 18.133 -5.136 1.00 88.69 75 LYS A N 1
ATOM 556 C CA . LYS A 1 75 ? -21.776 17.674 -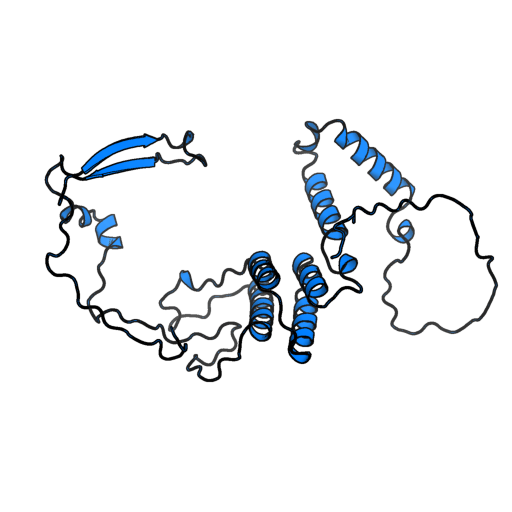4.810 1.00 88.69 75 LYS A CA 1
ATOM 557 C C . LYS A 1 75 ? -21.610 17.477 -3.303 1.00 88.69 75 LYS A C 1
ATOM 559 O O . LYS A 1 75 ? -21.264 16.378 -2.884 1.00 88.69 75 LYS A O 1
ATOM 564 N N . ASP A 1 76 ? -21.894 18.509 -2.519 1.00 87.88 76 ASP A N 1
ATOM 565 C CA . ASP A 1 76 ? -21.656 18.481 -1.073 1.00 87.88 76 ASP A CA 1
ATOM 566 C C . ASP A 1 76 ? -22.621 17.515 -0.381 1.00 87.88 76 ASP A C 1
ATOM 568 O O . ASP A 1 76 ? -22.215 16.746 0.483 1.00 87.88 76 ASP A O 1
ATOM 572 N N . LEU A 1 77 ? -23.861 17.425 -0.878 1.00 88.81 77 LEU A N 1
ATOM 573 C CA . LEU A 1 77 ? -24.817 16.405 -0.449 1.00 88.81 77 LEU A CA 1
ATOM 574 C C . LEU A 1 77 ? -24.295 14.979 -0.686 1.00 88.81 77 LEU A C 1
ATOM 576 O O . LEU A 1 77 ? -24.418 14.124 0.186 1.00 88.81 77 LEU A O 1
ATOM 580 N N . ARG A 1 78 ? -23.693 14.698 -1.850 1.00 88.06 78 ARG A N 1
ATOM 581 C CA . ARG A 1 78 ? -23.103 13.377 -2.130 1.00 88.06 78 ARG A CA 1
ATOM 582 C C . ARG A 1 78 ? -21.938 13.054 -1.198 1.00 88.06 78 ARG A C 1
ATOM 584 O O . ARG A 1 78 ? -21.809 11.898 -0.807 1.00 88.06 78 ARG A O 1
ATOM 591 N N . VAL A 1 79 ? -21.111 14.046 -0.859 1.00 86.31 79 VAL A N 1
ATOM 592 C CA . VAL A 1 79 ? -20.016 13.885 0.111 1.00 86.31 79 VAL A CA 1
ATOM 593 C C . VAL A 1 79 ? -20.587 13.573 1.495 1.00 86.31 79 VAL A C 1
ATOM 595 O O . VAL A 1 79 ? -20.240 12.543 2.066 1.00 86.31 79 VAL A O 1
ATOM 598 N N . ALA A 1 80 ? -21.544 14.369 1.975 1.00 87.12 80 ALA A N 1
ATOM 599 C CA . ALA A 1 80 ? -22.168 14.177 3.283 1.00 87.12 80 ALA A CA 1
ATOM 600 C C . ALA A 1 80 ? -22.883 12.819 3.411 1.00 87.12 80 ALA A C 1
ATOM 602 O O . ALA A 1 80 ? -22.728 12.122 4.409 1.00 87.12 80 ALA A O 1
ATOM 603 N N . VAL A 1 81 ? -23.622 12.385 2.382 1.00 87.31 81 VAL A N 1
ATOM 604 C CA . VAL A 1 81 ? -24.287 11.068 2.371 1.00 87.31 81 VAL A CA 1
ATOM 605 C C . VAL A 1 81 ? -23.273 9.922 2.345 1.00 87.31 81 VAL A C 1
ATOM 607 O O . VAL A 1 81 ? -23.516 8.877 2.949 1.00 87.31 81 VAL A O 1
ATOM 610 N N . TYR A 1 82 ? -22.141 10.091 1.656 1.00 80.56 82 TYR A N 1
ATOM 611 C CA . TYR A 1 82 ? -21.067 9.100 1.663 1.00 80.56 82 TYR A CA 1
ATOM 612 C C . TYR A 1 82 ? -20.453 8.956 3.060 1.00 80.56 82 TYR A C 1
ATOM 614 O O . TYR A 1 82 ? -20.348 7.833 3.553 1.00 80.56 82 TYR A O 1
ATOM 622 N N . GLU A 1 83 ? -20.122 10.070 3.714 1.00 75.19 83 GLU A N 1
ATOM 623 C CA . GLU A 1 83 ? -19.588 10.088 5.082 1.00 75.19 83 GLU A CA 1
ATOM 624 C C . GLU A 1 83 ? -20.595 9.522 6.093 1.00 75.19 83 GLU A C 1
ATOM 626 O O . GLU A 1 83 ? -20.243 8.661 6.897 1.00 75.19 83 GLU A O 1
ATOM 631 N N . PHE A 1 84 ? -21.873 9.905 5.995 1.00 80.06 84 PHE A N 1
ATOM 632 C CA . PHE A 1 84 ? -22.951 9.349 6.817 1.00 80.06 84 PHE A CA 1
ATOM 633 C C . PHE A 1 84 ? -23.089 7.833 6.626 1.00 80.06 84 PHE A C 1
ATOM 635 O O . PHE A 1 84 ? -23.105 7.069 7.589 1.00 80.06 84 PHE A O 1
ATOM 642 N N . ARG A 1 85 ? -23.121 7.362 5.372 1.00 77.06 85 ARG A N 1
ATOM 643 C CA . ARG A 1 85 ? -23.171 5.926 5.062 1.00 77.06 85 ARG A CA 1
ATOM 644 C C . ARG A 1 85 ? -21.961 5.194 5.635 1.00 77.06 85 ARG A C 1
ATOM 646 O O . ARG A 1 85 ? -22.124 4.083 6.146 1.00 77.06 85 ARG A O 1
ATOM 653 N N . GLN A 1 86 ? -20.771 5.784 5.530 1.00 65.12 86 GLN A N 1
ATOM 654 C CA . GLN A 1 86 ? -19.548 5.238 6.108 1.00 65.12 86 GLN A CA 1
ATOM 655 C C . GLN A 1 86 ? -19.698 5.103 7.629 1.00 65.12 86 GLN A C 1
ATOM 657 O O . GLN A 1 86 ? -19.539 3.996 8.132 1.00 65.12 86 GLN A O 1
ATOM 662 N N . ALA A 1 87 ? -20.141 6.147 8.330 1.00 66.06 87 ALA A N 1
ATOM 663 C CA . ALA A 1 87 ? -20.370 6.114 9.777 1.00 66.06 87 ALA A CA 1
ATOM 664 C C . ALA A 1 87 ? -21.440 5.089 10.220 1.00 66.06 87 ALA A C 1
ATOM 666 O O . ALA A 1 87 ? -21.355 4.536 11.315 1.00 66.06 87 ALA A O 1
ATOM 667 N N . CYS A 1 88 ? -22.448 4.809 9.384 1.00 63.66 88 CYS A N 1
ATOM 668 C CA . CYS A 1 88 ? -23.508 3.845 9.705 1.00 63.66 88 CYS A CA 1
ATOM 669 C C . CYS A 1 88 ? -23.151 2.381 9.414 1.00 63.66 88 CYS A C 1
ATOM 671 O O . CYS A 1 88 ? -23.744 1.482 10.007 1.00 63.66 88 CYS A O 1
ATOM 673 N N . THR A 1 89 ? -22.258 2.100 8.460 1.00 59.06 89 THR A N 1
ATOM 674 C CA . THR A 1 89 ? -22.002 0.721 7.975 1.00 59.06 89 THR A CA 1
ATOM 675 C C . THR A 1 89 ? -20.594 0.213 8.252 1.00 59.06 89 THR A C 1
ATOM 677 O O . THR A 1 89 ? -20.362 -0.995 8.257 1.00 59.06 89 THR A O 1
ATOM 680 N N . THR A 1 90 ? -19.669 1.112 8.550 1.00 58.06 90 THR A N 1
ATOM 681 C CA . THR A 1 90 ? -18.285 0.831 8.929 1.00 58.06 90 THR A CA 1
ATOM 682 C C . THR A 1 90 ? -17.967 1.610 10.199 1.00 58.06 90 THR A C 1
ATOM 684 O O . THR A 1 90 ? -18.643 2.591 10.482 1.00 58.06 90 THR A O 1
ATOM 687 N N . GLY A 1 91 ? -17.004 1.146 10.993 1.00 59.34 91 GLY A N 1
ATOM 688 C CA . GLY A 1 91 ? -16.549 1.918 12.146 1.00 59.34 91 GLY A CA 1
ATOM 689 C C . GLY A 1 91 ? -16.735 1.275 13.511 1.00 59.34 91 GLY A C 1
ATOM 690 O O . GLY A 1 91 ? -17.220 0.148 13.648 1.00 59.34 91 GLY A O 1
ATOM 691 N N . VAL A 1 92 ? -16.302 2.006 14.533 1.00 61.34 92 VAL A N 1
ATOM 692 C CA . VAL A 1 92 ? -16.224 1.565 15.932 1.00 61.34 92 VAL A CA 1
ATOM 693 C C . VAL A 1 92 ? -17.612 1.268 16.508 1.00 61.34 92 VAL A C 1
ATOM 695 O O . VAL A 1 92 ? -17.771 0.270 17.208 1.00 61.34 92 VAL A O 1
ATOM 698 N N . ASN A 1 93 ? -18.633 2.036 16.115 1.00 60.16 93 ASN A N 1
ATOM 699 C CA . ASN A 1 93 ? -20.016 1.886 16.591 1.00 60.16 93 ASN A CA 1
ATOM 700 C C . ASN A 1 93 ? -20.661 0.555 16.162 1.00 60.16 93 ASN A C 1
ATOM 702 O O . ASN A 1 93 ? -21.438 -0.033 16.905 1.00 60.16 93 ASN A O 1
ATOM 706 N N . ASN A 1 94 ? -20.306 0.030 14.984 1.00 58.84 94 ASN A N 1
ATOM 707 C CA . ASN A 1 94 ? -20.761 -1.294 14.536 1.00 58.84 94 ASN A CA 1
ATOM 708 C C . ASN A 1 94 ? -19.932 -2.445 15.117 1.00 58.84 94 ASN A C 1
ATOM 710 O O . ASN A 1 94 ? -20.336 -3.606 15.037 1.00 58.84 94 ASN A O 1
ATOM 714 N N . ALA A 1 95 ? -18.749 -2.144 15.651 1.00 59.50 95 ALA A N 1
ATOM 715 C CA . ALA A 1 95 ? -17.848 -3.126 16.232 1.00 59.50 95 ALA A CA 1
ATOM 716 C C . ALA A 1 95 ? -17.953 -3.204 17.766 1.00 59.50 95 ALA A C 1
ATOM 718 O O . ALA A 1 95 ? -17.251 -4.009 18.386 1.00 59.50 95 ALA A O 1
ATOM 719 N N . GLU A 1 96 ? -18.820 -2.403 18.387 1.00 59.09 96 GLU A N 1
ATOM 720 C CA . GLU A 1 96 ? -19.065 -2.424 19.825 1.00 59.09 96 GLU A CA 1
ATOM 721 C C . GLU A 1 96 ? -19.629 -3.798 20.248 1.00 59.09 96 GLU A C 1
ATOM 723 O O . GLU A 1 96 ? -20.637 -4.274 19.728 1.00 59.09 96 GLU A O 1
ATOM 728 N N . GLY A 1 97 ? -18.911 -4.505 21.130 1.00 61.81 97 GLY A N 1
ATOM 729 C CA . GLY A 1 97 ? -19.227 -5.888 21.529 1.00 61.81 97 GLY A CA 1
ATOM 730 C C . GLY A 1 97 ? -18.728 -6.995 20.582 1.00 61.81 97 GLY A C 1
ATOM 731 O O . GLY A 1 97 ? -18.913 -8.177 20.877 1.00 61.81 97 GLY A O 1
ATOM 732 N N . ALA A 1 98 ? -18.066 -6.652 19.472 1.00 75.88 98 ALA A N 1
ATOM 733 C CA . ALA A 1 98 ? -17.465 -7.617 18.550 1.00 75.88 98 ALA A CA 1
ATOM 734 C C . ALA A 1 98 ? -16.038 -8.036 18.972 1.00 75.88 98 ALA A C 1
ATOM 736 O O . ALA A 1 98 ? -15.432 -7.473 19.886 1.00 75.88 98 ALA A O 1
ATOM 737 N N . ASN A 1 99 ? -15.473 -9.043 18.293 1.00 87.81 99 ASN A N 1
ATOM 738 C CA . ASN A 1 99 ? -14.100 -9.495 18.549 1.00 87.81 99 ASN A CA 1
ATOM 739 C C . ASN A 1 99 ? -13.050 -8.415 18.205 1.00 87.81 99 ASN A C 1
ATOM 741 O O . ASN A 1 99 ? -13.330 -7.462 17.474 1.00 87.81 99 ASN A O 1
ATOM 745 N N . LEU A 1 100 ? -11.816 -8.584 18.698 1.00 91.31 100 LEU A N 1
ATOM 746 C CA . LEU A 1 100 ? -10.743 -7.599 18.508 1.00 91.31 100 LEU A CA 1
ATOM 747 C C . LEU A 1 100 ? -10.474 -7.282 17.034 1.00 91.31 100 LEU A C 1
ATOM 749 O O . LEU A 1 100 ? -10.285 -6.123 16.688 1.00 91.31 100 LEU A O 1
ATOM 753 N N . THR A 1 101 ? -10.542 -8.276 16.142 1.00 92.50 101 THR A N 1
ATOM 754 C CA . THR A 1 101 ? -10.353 -8.052 14.697 1.00 92.50 101 THR A CA 1
ATOM 755 C C . THR A 1 101 ? -11.400 -7.089 14.126 1.00 92.50 101 THR A C 1
ATOM 757 O O . THR A 1 101 ? -11.064 -6.201 13.341 1.00 92.50 101 THR A O 1
ATOM 760 N N . ALA A 1 102 ? -12.670 -7.243 14.508 1.00 89.69 102 ALA A N 1
ATOM 761 C CA . ALA A 1 102 ? -13.745 -6.363 14.060 1.00 89.69 102 ALA A CA 1
ATOM 762 C C . ALA A 1 102 ? -13.578 -4.943 14.619 1.00 89.69 102 ALA A C 1
ATOM 764 O O . ALA A 1 102 ? -13.697 -3.983 13.862 1.00 89.69 102 ALA A O 1
ATOM 765 N N . ARG A 1 103 ? -13.215 -4.814 15.903 1.00 90.56 103 ARG A N 1
ATOM 766 C CA . ARG A 1 103 ? -12.954 -3.519 16.558 1.00 90.56 103 ARG A CA 1
ATOM 767 C C . ARG A 1 103 ? -11.785 -2.771 15.922 1.00 90.56 103 ARG A C 1
ATOM 769 O O . ARG A 1 103 ? -11.923 -1.593 15.619 1.00 90.56 103 ARG A O 1
ATOM 776 N N . ILE A 1 104 ? -10.681 -3.465 15.634 1.00 94.31 104 ILE A N 1
ATOM 777 C CA . ILE A 1 104 ? -9.532 -2.890 14.914 1.00 94.31 104 ILE A CA 1
ATOM 778 C C . ILE A 1 104 ? -9.960 -2.438 13.514 1.00 94.31 104 ILE A C 1
ATOM 780 O O . ILE A 1 104 ? -9.664 -1.320 13.113 1.00 94.31 104 ILE A O 1
ATOM 784 N N . THR A 1 105 ? -10.708 -3.274 12.786 1.00 92.62 105 THR A N 1
ATOM 785 C CA . THR A 1 105 ? -11.209 -2.918 11.446 1.00 92.62 105 THR A CA 1
ATOM 786 C C . THR A 1 105 ? -12.089 -1.666 11.486 1.00 92.62 105 THR A C 1
ATOM 788 O O . THR A 1 105 ? -11.948 -0.805 10.625 1.00 92.62 105 THR A O 1
ATOM 791 N N . GLY A 1 106 ? -12.965 -1.548 12.489 1.00 87.25 106 GLY A N 1
ATOM 792 C CA . GLY A 1 106 ? -13.789 -0.361 12.706 1.00 87.25 106 GLY A CA 1
ATOM 793 C C . GLY A 1 106 ? -12.952 0.887 12.984 1.00 87.25 106 GLY A C 1
ATOM 794 O O . GLY A 1 106 ? -13.109 1.887 12.294 1.00 87.25 106 GLY A O 1
ATOM 795 N N . ALA A 1 107 ? -12.004 0.808 13.921 1.00 91.50 107 ALA A N 1
ATOM 796 C CA . ALA A 1 107 ? -11.130 1.932 14.259 1.00 91.50 107 ALA A CA 1
ATOM 797 C C . ALA A 1 107 ? -10.295 2.415 13.059 1.00 91.50 107 ALA A C 1
ATOM 799 O O . ALA A 1 107 ? -10.149 3.618 12.854 1.00 91.50 107 ALA A O 1
ATOM 800 N N . LEU A 1 108 ? -9.788 1.492 12.233 1.00 92.12 108 LEU A N 1
ATOM 801 C CA . LEU A 1 108 ? -9.053 1.830 11.010 1.00 92.12 108 LEU A CA 1
ATOM 802 C C . LEU A 1 108 ? -9.954 2.486 9.955 1.00 92.12 108 LEU A C 1
ATOM 804 O O . LEU A 1 108 ? -9.555 3.480 9.354 1.00 92.12 108 LEU A O 1
ATOM 808 N N . ALA A 1 109 ? -11.174 1.974 9.762 1.00 88.44 109 ALA A N 1
ATOM 809 C CA . ALA A 1 109 ? -12.138 2.547 8.821 1.00 88.44 109 ALA A CA 1
ATOM 810 C C . ALA A 1 109 ? -12.563 3.977 9.206 1.00 88.44 109 ALA A C 1
ATOM 812 O O . ALA A 1 109 ? -12.756 4.815 8.323 1.00 88.44 109 ALA A O 1
ATOM 813 N N . ASP A 1 110 ? -12.647 4.255 10.510 1.00 85.62 110 ASP A N 1
ATOM 814 C CA . ASP A 1 110 ? -12.973 5.573 11.069 1.00 85.62 110 ASP A CA 1
ATOM 815 C C . ASP A 1 110 ? -11.744 6.479 11.242 1.00 85.62 110 ASP A C 1
ATOM 817 O O . ASP A 1 110 ? -11.859 7.576 11.788 1.00 85.62 110 ASP A O 1
ATOM 821 N N . LYS A 1 111 ? -10.556 6.030 10.811 1.00 89.31 111 LYS A N 1
ATOM 822 C CA . LYS A 1 111 ? -9.277 6.746 10.975 1.00 89.31 111 LYS A CA 1
ATOM 823 C C . LYS A 1 111 ? -8.948 7.094 12.435 1.00 89.31 111 LYS A C 1
ATOM 825 O O . LYS A 1 111 ? -8.192 8.022 12.712 1.00 89.31 111 LYS A O 1
ATOM 830 N N . ARG A 1 112 ? -9.472 6.326 13.393 1.00 90.12 112 ARG A N 1
ATOM 831 C CA . ARG A 1 112 ? -9.148 6.442 14.821 1.00 90.12 112 ARG A CA 1
ATOM 832 C C . ARG A 1 112 ? -7.874 5.660 15.126 1.00 90.12 112 ARG A C 1
ATOM 834 O O . ARG A 1 112 ? -7.887 4.601 15.753 1.00 90.12 112 ARG A O 1
ATOM 841 N N . TYR A 1 113 ? -6.747 6.181 14.653 1.00 93.94 113 TYR A N 1
ATOM 842 C CA . TYR A 1 113 ? -5.456 5.491 14.690 1.00 93.94 113 TYR A CA 1
ATOM 843 C C . TYR A 1 113 ? -4.941 5.215 16.106 1.00 93.94 113 TYR A C 1
ATOM 845 O O . TYR A 1 113 ? -4.332 4.172 16.350 1.00 93.94 113 TYR A O 1
ATOM 853 N N . LEU A 1 114 ? -5.205 6.109 17.063 1.00 93.25 114 LEU A N 1
ATOM 854 C CA . LEU A 1 114 ? -4.857 5.880 18.467 1.00 93.25 114 LEU A CA 1
ATOM 855 C C . LEU A 1 114 ? -5.614 4.678 19.050 1.00 93.25 114 LEU A C 1
ATOM 857 O O . LEU A 1 114 ? -4.992 3.795 19.639 1.00 93.25 114 LEU A O 1
ATOM 861 N N . GLU A 1 115 ? -6.930 4.610 18.837 1.00 92.44 115 GLU A N 1
ATOM 862 C CA . GLU A 1 115 ? -7.751 3.476 19.274 1.00 92.44 115 GLU A CA 1
ATOM 863 C C . GLU A 1 115 ? -7.295 2.176 18.600 1.00 92.44 115 GLU A C 1
ATOM 865 O O . GLU A 1 115 ? -7.126 1.158 19.271 1.00 92.44 115 GLU A O 1
ATOM 870 N N . ALA A 1 116 ? -7.009 2.217 17.294 1.00 95.38 116 ALA A N 1
ATOM 871 C CA . ALA A 1 116 ? -6.479 1.069 16.566 1.00 95.38 116 ALA A CA 1
ATOM 872 C C . ALA A 1 116 ? -5.163 0.560 17.182 1.00 95.38 116 ALA A C 1
ATOM 874 O O . ALA A 1 116 ? -5.028 -0.641 17.408 1.00 95.38 116 ALA A O 1
ATOM 875 N N . LYS A 1 117 ? -4.219 1.453 17.523 1.00 95.44 117 LYS A N 1
ATOM 876 C CA . LYS A 1 117 ? -2.953 1.086 18.189 1.00 95.44 117 LYS A CA 1
ATOM 877 C C . LYS A 1 117 ? -3.177 0.437 19.555 1.00 95.44 117 LYS A C 1
ATOM 879 O O . LYS A 1 117 ? -2.516 -0.553 19.862 1.00 95.44 117 LYS A O 1
ATOM 884 N N . ILE A 1 118 ? -4.115 0.950 20.352 1.00 95.44 118 ILE A N 1
ATOM 885 C CA . ILE A 1 118 ? -4.465 0.368 21.658 1.00 95.44 118 ILE A CA 1
ATOM 886 C C . ILE A 1 118 ? -5.025 -1.050 21.476 1.00 95.44 118 ILE A C 1
ATOM 888 O O . ILE A 1 118 ? -4.571 -1.983 22.137 1.00 95.44 118 ILE A O 1
ATOM 892 N N . LEU A 1 119 ? -5.957 -1.238 20.538 1.00 95.69 119 LEU A N 1
ATOM 893 C CA . LEU A 1 119 ? -6.562 -2.544 20.253 1.00 95.69 119 LEU A CA 1
ATOM 894 C C . LEU A 1 119 ? -5.555 -3.550 19.673 1.00 95.69 119 LEU A C 1
ATOM 896 O O . LEU A 1 119 ? -5.616 -4.739 19.984 1.00 95.69 119 LEU A O 1
ATOM 900 N N . LEU A 1 120 ? -4.612 -3.088 18.849 1.00 96.25 120 LEU A N 1
ATOM 901 C CA . LEU A 1 120 ? -3.508 -3.903 18.337 1.00 96.25 120 LEU A CA 1
ATOM 902 C C . LEU A 1 120 ? -2.558 -4.323 19.466 1.00 96.25 120 LEU A C 1
ATOM 904 O O . LEU A 1 120 ? -2.163 -5.486 19.534 1.00 96.25 120 LEU A O 1
ATOM 908 N N . ALA A 1 121 ? -2.232 -3.417 20.392 1.00 95.12 121 ALA A N 1
ATOM 909 C CA . ALA A 1 121 ? -1.445 -3.754 21.575 1.00 95.12 121 ALA A CA 1
ATOM 910 C C . ALA A 1 121 ? -2.164 -4.792 22.453 1.00 95.12 121 ALA A C 1
ATOM 912 O O . ALA A 1 121 ? -1.541 -5.758 22.891 1.00 95.12 121 ALA A O 1
ATOM 913 N N . GLU A 1 122 ? -3.477 -4.651 22.647 1.00 94.81 122 GLU A N 1
ATOM 914 C CA . GLU A 1 122 ? -4.305 -5.634 23.352 1.00 94.81 122 GLU A CA 1
ATOM 915 C C . GLU A 1 122 ? -4.271 -7.007 22.660 1.00 94.81 122 GLU A C 1
ATOM 917 O O . GLU A 1 122 ? -4.008 -8.017 23.315 1.00 94.81 122 GLU A O 1
ATOM 922 N N . MET A 1 123 ? -4.470 -7.050 21.336 1.00 95.12 123 MET A N 1
ATOM 923 C CA . MET A 1 123 ? -4.389 -8.279 20.535 1.00 95.12 123 MET A CA 1
ATOM 924 C C . MET A 1 123 ? -3.025 -8.967 20.702 1.00 95.12 123 MET A C 1
ATOM 926 O O . MET A 1 123 ? -2.971 -10.175 20.943 1.00 95.12 123 MET A O 1
ATOM 930 N N . ARG A 1 124 ? -1.931 -8.192 20.679 1.00 93.19 124 ARG A N 1
ATOM 931 C CA . ARG A 1 124 ? -0.571 -8.698 20.909 1.00 93.19 124 ARG A CA 1
ATOM 932 C C . ARG A 1 124 ? -0.391 -9.285 22.307 1.00 93.19 124 ARG A C 1
ATOM 934 O O . ARG A 1 124 ? 0.166 -10.370 22.433 1.00 93.19 124 ARG A O 1
ATOM 941 N N . ILE A 1 125 ? -0.847 -8.583 23.347 1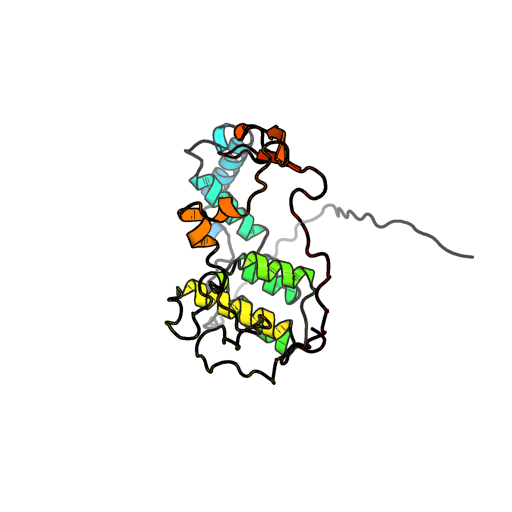.00 93.44 125 ILE A N 1
ATOM 942 C CA . ILE A 1 125 ? -0.734 -9.034 24.747 1.00 93.44 125 ILE A CA 1
ATOM 943 C C . ILE A 1 125 ? -1.491 -10.351 24.954 1.00 93.44 125 ILE A C 1
ATOM 945 O O . ILE A 1 125 ? -1.032 -11.216 25.696 1.00 93.44 125 ILE A O 1
ATOM 949 N N . ARG A 1 126 ? -2.620 -10.533 24.261 1.00 93.56 126 ARG A N 1
ATOM 950 C CA . ARG A 1 126 ? -3.402 -11.779 24.291 1.00 93.56 126 ARG A CA 1
ATOM 951 C C . ARG A 1 126 ? -2.802 -12.915 23.460 1.00 93.56 126 ARG A C 1
ATOM 953 O O . ARG A 1 126 ? -3.327 -14.024 23.506 1.00 93.56 126 ARG A O 1
ATOM 960 N N . GLY A 1 127 ? -1.740 -12.659 22.693 1.00 90.44 127 GLY A N 1
ATOM 961 C CA . GLY A 1 127 ? -1.178 -13.628 21.751 1.00 90.44 127 GLY A CA 1
ATOM 962 C C . GLY A 1 127 ? -2.131 -13.980 20.603 1.00 90.44 127 GLY A C 1
ATOM 963 O O . GLY A 1 127 ? -1.966 -15.015 19.960 1.00 90.44 127 GLY A O 1
ATOM 964 N N . GLU A 1 128 ? -3.142 -13.146 20.353 1.00 92.12 128 GLU A N 1
ATOM 965 C CA . GLU A 1 128 ? -4.059 -13.307 19.230 1.00 92.12 128 GLU A CA 1
ATOM 966 C C . GLU A 1 128 ? -3.397 -12.790 17.946 1.00 92.12 128 GLU A C 1
ATOM 968 O O . GLU A 1 128 ? -2.654 -11.809 17.964 1.00 92.12 128 GLU A O 1
ATOM 973 N N . GLN A 1 129 ? -3.686 -13.431 16.812 1.00 90.38 129 GLN A N 1
ATOM 974 C CA . GLN A 1 129 ? -3.183 -13.007 15.505 1.00 90.38 129 GLN A CA 1
ATOM 975 C C . GLN A 1 129 ? -4.334 -12.779 14.523 1.00 90.38 129 GLN A C 1
ATOM 977 O O . GLN A 1 129 ? -5.301 -13.554 14.504 1.00 90.38 129 GLN A O 1
ATOM 982 N N . PRO A 1 130 ? -4.253 -11.743 13.670 1.00 93.19 130 PRO A N 1
ATOM 983 C CA . PRO A 1 130 ? -5.251 -11.522 12.644 1.00 93.19 130 PRO A CA 1
ATOM 984 C C . PRO A 1 130 ? -5.190 -12.627 11.591 1.00 93.19 130 PRO A C 1
ATOM 986 O O . PRO A 1 130 ? -4.129 -13.116 11.206 1.00 93.19 130 PRO A O 1
ATOM 989 N N . LYS A 1 131 ? -6.353 -12.979 11.038 1.00 93.06 131 LYS A N 1
ATOM 990 C CA . LYS A 1 131 ? -6.393 -13.787 9.814 1.00 93.06 131 LYS A CA 1
ATOM 991 C C . LYS A 1 131 ? -5.774 -12.996 8.663 1.00 93.06 131 LYS A C 1
ATOM 993 O O . LYS A 1 131 ? -5.990 -11.788 8.565 1.00 93.06 131 LYS A O 1
ATOM 998 N N . ILE A 1 132 ? -5.144 -13.696 7.720 1.00 91.50 132 ILE A N 1
ATOM 999 C CA . ILE A 1 132 ? -4.494 -13.091 6.546 1.00 91.50 132 ILE A CA 1
ATOM 1000 C C . ILE A 1 132 ? -5.391 -12.088 5.802 1.00 91.50 132 ILE A C 1
ATOM 1002 O O . ILE A 1 132 ? -4.957 -10.995 5.466 1.00 91.50 132 ILE A O 1
ATOM 1006 N N . GLY A 1 133 ? -6.681 -12.394 5.629 1.00 93.44 133 GLY A N 1
ATOM 1007 C CA . GLY A 1 133 ? -7.615 -11.489 4.952 1.00 93.44 133 GLY A CA 1
ATOM 1008 C C . GLY A 1 133 ? -7.914 -10.191 5.715 1.00 93.44 133 GLY A C 1
ATOM 1009 O O . GLY A 1 133 ? -8.261 -9.194 5.086 1.00 93.44 133 GLY A O 1
ATOM 1010 N N . ALA A 1 134 ? -7.798 -10.185 7.047 1.00 93.06 134 ALA A N 1
ATOM 1011 C CA . ALA A 1 134 ? -7.896 -8.965 7.849 1.00 93.06 134 ALA A CA 1
ATOM 1012 C C . ALA A 1 134 ? -6.607 -8.146 7.730 1.00 93.06 134 ALA A C 1
ATOM 1014 O O . ALA A 1 134 ? -6.689 -6.967 7.406 1.00 93.06 134 ALA A O 1
ATOM 1015 N N . LEU A 1 135 ? -5.444 -8.794 7.860 1.00 94.06 135 LEU A N 1
ATOM 1016 C CA . LEU A 1 135 ? -4.135 -8.164 7.667 1.00 94.06 135 LEU A CA 1
ATOM 1017 C C . LEU A 1 135 ? -4.035 -7.463 6.303 1.00 94.06 135 LEU A C 1
ATOM 1019 O O . LEU A 1 135 ? -3.751 -6.270 6.241 1.00 94.06 135 LEU A O 1
ATOM 1023 N N . CYS A 1 136 ? -4.340 -8.175 5.213 1.00 92.88 136 CYS A N 1
ATOM 1024 C CA . CYS A 1 136 ? -4.300 -7.606 3.865 1.00 92.88 136 CYS A CA 1
ATOM 1025 C C . CYS A 1 136 ? -5.254 -6.414 3.702 1.00 92.88 136 CYS A C 1
ATOM 1027 O O . CYS A 1 136 ? -4.944 -5.479 2.969 1.00 92.88 136 CYS A O 1
ATOM 1029 N N . ARG A 1 137 ? -6.418 -6.445 4.367 1.00 92.31 137 ARG A N 1
ATOM 1030 C CA . ARG A 1 137 ? -7.373 -5.334 4.341 1.00 92.31 137 ARG A CA 1
ATOM 1031 C C . ARG A 1 137 ? -6.827 -4.130 5.107 1.00 92.31 137 ARG A C 1
ATOM 1033 O O . ARG A 1 137 ? -6.817 -3.048 4.549 1.00 92.31 137 ARG A O 1
ATOM 1040 N N . TRP A 1 138 ? -6.325 -4.321 6.326 1.00 94.75 138 TRP A N 1
ATOM 1041 C CA . TRP A 1 138 ? -5.797 -3.234 7.154 1.00 94.75 138 TRP A CA 1
ATOM 1042 C C . TRP A 1 138 ? -4.626 -2.505 6.498 1.00 94.75 138 TRP A C 1
ATOM 1044 O O . TRP A 1 138 ? -4.625 -1.281 6.458 1.00 94.75 138 TRP A O 1
ATOM 1054 N N . VAL A 1 139 ? -3.664 -3.244 5.934 1.00 92.75 139 VAL A N 1
ATOM 1055 C CA . VAL A 1 139 ? -2.506 -2.644 5.247 1.00 92.75 139 VAL A CA 1
ATOM 1056 C C . VAL A 1 139 ? -2.946 -1.835 4.027 1.00 92.75 139 VAL A C 1
ATOM 1058 O O . VAL A 1 139 ? -2.446 -0.738 3.809 1.00 92.75 139 VAL A O 1
ATOM 1061 N N . ARG A 1 140 ? -3.905 -2.352 3.251 1.00 90.56 140 ARG A N 1
ATOM 1062 C CA . ARG A 1 140 ? -4.443 -1.644 2.086 1.00 90.56 140 ARG A CA 1
ATOM 1063 C C . ARG A 1 140 ? -5.232 -0.398 2.483 1.00 90.56 140 ARG A C 1
ATOM 1065 O O . ARG A 1 140 ? -5.089 0.625 1.833 1.00 90.56 140 ARG A O 1
ATOM 1072 N N . ASP A 1 141 ? -6.067 -0.489 3.512 1.00 86.62 141 ASP A N 1
ATOM 1073 C CA . ASP A 1 141 ? -6.946 0.610 3.918 1.00 86.62 141 ASP A CA 1
ATOM 1074 C C . ASP A 1 141 ? -6.154 1.772 4.556 1.00 86.62 141 ASP A C 1
ATOM 1076 O O . ASP A 1 141 ? -6.601 2.914 4.494 1.00 86.62 141 ASP A O 1
ATOM 1080 N N . LEU A 1 142 ? -4.967 1.503 5.120 1.00 89.25 142 LEU A N 1
ATOM 1081 C CA . LEU A 1 142 ? -4.035 2.541 5.580 1.00 89.25 142 LEU A CA 1
ATOM 1082 C C . LEU A 1 142 ? -3.333 3.290 4.434 1.00 89.25 142 LEU A C 1
ATOM 1084 O O . LEU A 1 142 ? -2.847 4.391 4.671 1.00 89.25 142 LEU A O 1
ATOM 1088 N N . ASP A 1 143 ? -3.258 2.687 3.240 1.00 85.56 143 ASP A N 1
ATOM 1089 C CA . ASP A 1 143 ? -2.660 3.254 2.018 1.00 85.56 143 ASP A CA 1
ATOM 1090 C C . ASP A 1 143 ? -1.304 3.952 2.252 1.00 85.56 143 ASP A C 1
ATOM 1092 O O . ASP A 1 143 ? -1.041 5.062 1.792 1.00 85.56 143 ASP A O 1
ATOM 1096 N N . VAL A 1 144 ? -0.433 3.313 3.042 1.00 83.62 144 VAL A N 1
ATOM 1097 C CA . VAL A 1 144 ? 0.844 3.914 3.440 1.00 83.62 144 VAL A CA 1
ATOM 1098 C C . VAL A 1 144 ? 1.837 3.848 2.289 1.00 83.62 144 VAL A C 1
ATOM 1100 O O . VAL A 1 144 ? 2.328 2.776 1.926 1.00 83.62 144 VAL A O 1
ATOM 1103 N N . VAL A 1 145 ? 2.212 5.012 1.769 1.00 72.31 145 VAL A N 1
ATOM 1104 C CA . VAL A 1 145 ? 3.343 5.145 0.852 1.00 72.31 145 VAL A CA 1
ATOM 1105 C C . VAL A 1 145 ? 4.599 5.369 1.684 1.00 72.31 145 VAL A C 1
ATOM 1107 O O . VAL A 1 145 ? 4.788 6.419 2.286 1.00 72.31 145 VAL A O 1
ATOM 1110 N N . SER A 1 146 ? 5.483 4.372 1.723 1.00 66.81 146 SER A N 1
ATOM 1111 C CA . SER A 1 146 ? 6.697 4.437 2.546 1.00 66.81 146 SER A CA 1
ATOM 1112 C C . SER A 1 146 ? 7.711 5.487 2.062 1.00 66.81 146 SER A C 1
ATOM 1114 O O . SER A 1 146 ? 8.614 5.859 2.811 1.00 66.81 146 SER A O 1
ATOM 1116 N N . GLY A 1 147 ? 7.592 5.937 0.805 1.00 63.47 147 GLY A N 1
ATOM 1117 C CA . GLY A 1 147 ? 8.546 6.840 0.151 1.00 63.47 147 GLY A CA 1
ATOM 1118 C C . GLY A 1 147 ? 9.914 6.201 -0.120 1.00 63.47 147 GLY A C 1
ATOM 1119 O O . GLY A 1 147 ? 10.814 6.864 -0.614 1.00 63.47 147 GLY A O 1
ATOM 1120 N N . LEU A 1 148 ? 10.084 4.908 0.181 1.00 62.44 148 LEU A N 1
ATOM 1121 C CA . LEU A 1 148 ? 11.385 4.231 0.148 1.00 62.44 148 LEU A CA 1
ATOM 1122 C C . LEU A 1 148 ? 11.826 3.841 -1.266 1.00 62.44 148 LEU A C 1
ATOM 1124 O O . LEU A 1 148 ? 13.017 3.757 -1.548 1.00 62.44 148 LEU A O 1
ATOM 1128 N N . SER A 1 149 ? 10.875 3.612 -2.174 1.00 57.78 149 SER A N 1
ATOM 1129 C CA . SER A 1 149 ? 11.158 3.208 -3.556 1.00 57.78 149 SER A CA 1
ATOM 1130 C C . SER A 1 149 ? 11.736 4.332 -4.420 1.00 57.78 149 SER A C 1
ATOM 1132 O O . SER A 1 149 ? 12.191 4.064 -5.528 1.00 57.78 149 SER A O 1
ATOM 1134 N N . THR A 1 150 ? 11.703 5.583 -3.953 1.00 53.47 150 THR A N 1
ATOM 1135 C CA . THR A 1 150 ? 12.156 6.751 -4.721 1.00 53.47 150 THR A CA 1
ATOM 1136 C C . THR A 1 150 ? 13.583 7.188 -4.387 1.00 53.47 150 THR A C 1
ATOM 1138 O O . THR A 1 150 ? 14.103 8.060 -5.078 1.00 53.47 150 THR A O 1
ATOM 1141 N N . GLN A 1 151 ? 14.240 6.599 -3.375 1.00 54.72 151 GLN A N 1
ATOM 1142 C CA . GLN A 1 151 ? 15.578 7.023 -2.935 1.00 54.72 151 GLN A CA 1
ATOM 1143 C C . GLN A 1 151 ? 16.482 5.840 -2.526 1.00 54.72 151 GLN A C 1
ATOM 1145 O O . GLN A 1 151 ? 16.651 5.563 -1.339 1.00 54.72 151 GLN A O 1
ATOM 1150 N N . PRO A 1 152 ? 17.116 5.146 -3.490 1.00 53.66 152 PRO A N 1
ATOM 1151 C CA . PRO A 1 152 ? 18.030 4.034 -3.201 1.00 53.66 152 PRO A CA 1
ATOM 1152 C C . PRO A 1 152 ? 19.298 4.450 -2.425 1.00 53.66 152 PRO A C 1
ATOM 1154 O O . PRO A 1 152 ? 19.921 3.603 -1.793 1.00 53.66 152 PRO A O 1
ATOM 1157 N N . GLU A 1 153 ? 19.657 5.740 -2.421 1.00 53.53 153 GLU A N 1
ATOM 1158 C CA . GLU A 1 153 ? 20.823 6.298 -1.708 1.00 53.53 153 GLU A CA 1
ATOM 1159 C C . GLU A 1 153 ? 20.485 6.902 -0.325 1.00 53.53 153 GLU A C 1
ATOM 1161 O O . GLU A 1 153 ? 21.357 7.456 0.345 1.00 53.53 153 GLU A O 1
ATOM 1166 N N . ALA A 1 154 ? 19.235 6.780 0.147 1.00 50.62 154 ALA A N 1
ATOM 1167 C CA . ALA A 1 154 ? 18.744 7.413 1.384 1.00 50.62 154 ALA A CA 1
ATOM 1168 C C . ALA A 1 154 ? 19.458 6.974 2.678 1.00 50.62 154 ALA A C 1
ATOM 1170 O O . ALA A 1 154 ? 19.191 7.513 3.749 1.00 50.62 154 ALA A O 1
ATOM 1171 N N . ARG A 1 155 ? 20.389 6.015 2.606 1.00 51.62 155 ARG A N 1
ATOM 1172 C CA . ARG A 1 155 ? 21.218 5.633 3.753 1.00 51.62 155 ARG A CA 1
ATOM 1173 C C . ARG A 1 155 ? 22.196 6.739 4.170 1.00 51.62 155 ARG A C 1
ATOM 1175 O O . ARG A 1 155 ? 22.622 6.736 5.318 1.00 51.62 155 ARG A O 1
ATOM 1182 N N . GLU A 1 156 ? 22.532 7.673 3.272 1.00 50.06 156 GLU A N 1
ATOM 1183 C CA . GLU A 1 156 ? 23.554 8.703 3.529 1.00 50.06 156 GLU A CA 1
ATOM 1184 C C . GLU A 1 156 ? 23.034 10.147 3.529 1.00 50.06 156 GLU A C 1
ATOM 1186 O O . GLU A 1 156 ? 23.708 11.034 4.055 1.00 50.06 156 GLU A O 1
ATOM 1191 N N . LYS A 1 157 ? 21.850 10.426 2.969 1.00 46.09 157 LYS A N 1
ATOM 1192 C CA . LYS A 1 157 ? 21.346 11.802 2.841 1.00 46.09 157 LYS A CA 1
ATOM 1193 C C . LYS A 1 157 ? 19.863 11.906 3.185 1.00 46.09 157 LYS A C 1
ATOM 1195 O O . LYS A 1 157 ? 19.013 11.608 2.361 1.00 46.09 157 LYS A O 1
ATOM 1200 N N . ALA A 1 158 ? 19.633 12.430 4.389 1.00 49.53 158 ALA A N 1
ATOM 1201 C CA . ALA A 1 158 ? 18.384 12.948 4.941 1.00 49.53 158 ALA A CA 1
ATOM 1202 C C . ALA A 1 158 ? 17.245 11.933 5.150 1.00 49.53 158 ALA A C 1
ATOM 1204 O O . ALA A 1 158 ? 16.738 11.300 4.229 1.00 49.53 158 ALA A O 1
ATOM 1205 N N . SER A 1 159 ? 16.774 11.868 6.397 1.00 57.44 159 SER A N 1
ATOM 1206 C CA . SER A 1 159 ? 15.429 11.401 6.720 1.00 57.44 159 SER A CA 1
ATOM 1207 C C . SER A 1 159 ? 14.433 12.127 5.817 1.00 57.44 159 SER A C 1
ATOM 1209 O O . SER A 1 159 ? 14.405 13.359 5.814 1.00 57.44 159 SER A O 1
ATOM 1211 N N . LEU A 1 160 ? 13.637 11.378 5.050 1.00 65.38 160 LEU A N 1
ATOM 1212 C CA . LEU A 1 160 ? 12.493 11.930 4.323 1.00 65.38 160 LEU A CA 1
ATOM 1213 C C . LEU A 1 160 ? 11.682 12.791 5.299 1.00 65.38 160 LEU A C 1
ATOM 1215 O O . LEU A 1 160 ? 11.287 12.295 6.355 1.00 65.38 160 LEU A O 1
ATOM 1219 N N . GLU A 1 161 ? 11.453 14.064 4.972 1.00 71.31 161 GLU A N 1
ATOM 1220 C CA . GLU A 1 161 ? 10.539 14.894 5.755 1.00 71.31 161 GLU A CA 1
ATOM 1221 C C . GLU A 1 161 ? 9.143 14.280 5.641 1.00 71.31 161 GLU A C 1
ATOM 1223 O O . GLU A 1 161 ? 8.495 14.332 4.595 1.00 71.31 161 GLU A O 1
ATOM 1228 N N . ARG A 1 162 ? 8.714 13.618 6.714 1.00 78.38 162 ARG A N 1
ATOM 1229 C CA . ARG A 1 162 ? 7.409 12.969 6.807 1.00 78.38 162 ARG A CA 1
ATOM 1230 C C . ARG A 1 162 ? 6.424 13.921 7.450 1.00 78.38 162 ARG A C 1
ATOM 1232 O O . ARG A 1 162 ? 6.745 14.588 8.436 1.00 78.38 162 ARG A O 1
ATOM 1239 N N . THR A 1 163 ? 5.203 13.952 6.929 1.00 85.31 163 THR A N 1
ATOM 1240 C CA . THR A 1 163 ? 4.144 14.709 7.588 1.00 85.31 163 THR A CA 1
ATOM 1241 C C . THR A 1 163 ? 3.770 14.035 8.917 1.00 85.31 163 THR A C 1
ATOM 1243 O O . THR A 1 163 ? 3.967 12.825 9.083 1.00 85.31 163 THR A O 1
ATOM 1246 N N . PRO A 1 164 ? 3.183 14.771 9.878 1.00 87.25 164 PRO A N 1
ATOM 1247 C CA . PRO A 1 164 ? 2.673 14.170 11.111 1.00 87.25 164 PRO A CA 1
ATOM 1248 C C . PRO A 1 164 ? 1.675 13.031 10.853 1.00 87.25 164 PRO A C 1
ATOM 1250 O O . PRO A 1 164 ? 1.658 12.042 11.583 1.00 87.25 164 PRO A O 1
ATOM 1253 N N . GLN A 1 165 ? 0.884 13.149 9.782 1.00 85.81 165 GLN A N 1
ATOM 1254 C CA . GLN A 1 165 ? -0.064 12.123 9.361 1.00 85.81 165 GLN A CA 1
ATOM 1255 C C . GLN A 1 165 ? 0.649 10.855 8.868 1.00 85.81 165 GLN A C 1
ATOM 1257 O O . GLN A 1 165 ? 0.244 9.752 9.232 1.00 85.81 165 GLN A O 1
ATOM 1262 N N . ASP A 1 166 ? 1.733 10.991 8.100 1.00 85.88 166 ASP A N 1
ATOM 1263 C CA . ASP A 1 166 ? 2.521 9.840 7.640 1.00 85.88 166 ASP A CA 1
ATOM 1264 C C . ASP A 1 166 ? 3.145 9.090 8.816 1.00 85.88 166 ASP A C 1
ATOM 1266 O O . ASP A 1 166 ? 3.120 7.861 8.857 1.00 85.88 166 ASP A O 1
ATOM 1270 N N . LEU A 1 167 ? 3.677 9.819 9.803 1.00 87.12 167 LEU A N 1
ATOM 1271 C CA . LEU A 1 167 ? 4.237 9.225 11.018 1.00 87.12 167 LEU A CA 1
ATOM 1272 C C . LEU A 1 167 ? 3.175 8.471 11.824 1.00 87.12 167 LEU A C 1
ATOM 1274 O O . LEU A 1 167 ? 3.450 7.392 12.353 1.00 87.12 167 LEU A O 1
ATOM 1278 N N . GLU A 1 168 ? 1.957 9.007 11.900 1.00 89.81 168 GLU A N 1
ATOM 1279 C CA . GLU A 1 168 ? 0.848 8.336 12.568 1.00 89.81 168 GLU A CA 1
ATOM 1280 C C . GLU A 1 168 ? 0.459 7.036 11.854 1.00 89.81 168 GLU A C 1
ATOM 1282 O O . GLU A 1 168 ? 0.377 5.990 12.504 1.00 89.81 168 GLU A O 1
ATOM 1287 N N . LEU A 1 169 ? 0.296 7.078 10.528 1.00 91.38 169 LEU A N 1
ATOM 1288 C CA . LEU A 1 169 ? -0.011 5.910 9.698 1.00 91.38 169 LEU A CA 1
ATOM 1289 C C . LEU A 1 169 ? 1.083 4.841 9.782 1.00 91.38 169 LEU A C 1
ATOM 1291 O O . LEU A 1 169 ? 0.784 3.659 9.963 1.00 91.38 169 LEU A O 1
ATOM 1295 N N . LEU A 1 170 ? 2.351 5.251 9.714 1.00 90.00 170 LEU A N 1
ATOM 1296 C CA . LEU A 1 170 ? 3.498 4.362 9.885 1.00 90.00 170 LEU A CA 1
ATOM 1297 C C . LEU A 1 170 ? 3.522 3.720 11.274 1.00 90.00 170 LEU A C 1
ATOM 1299 O O . LEU A 1 170 ? 3.816 2.534 11.388 1.00 90.00 170 LEU A O 1
ATOM 1303 N N . GLY A 1 171 ? 3.160 4.465 12.320 1.00 90.56 171 GLY A N 1
ATOM 1304 C CA . GLY A 1 171 ? 3.032 3.919 13.669 1.00 90.56 171 GLY A CA 1
ATOM 1305 C C . GLY A 1 171 ? 1.925 2.865 13.787 1.00 90.56 171 GLY A C 1
ATOM 1306 O O . GLY A 1 171 ? 2.082 1.877 14.503 1.00 90.56 171 GLY A O 1
ATOM 1307 N N . VAL A 1 172 ? 0.806 3.034 13.074 1.00 94.06 172 VAL A N 1
ATOM 1308 C CA . VAL A 1 172 ? -0.246 2.003 13.009 1.00 94.06 172 VAL A CA 1
ATOM 1309 C C . VAL A 1 172 ? 0.237 0.785 12.223 1.00 94.06 172 VAL A C 1
ATOM 1311 O O . VAL A 1 172 ? 0.004 -0.345 12.652 1.00 94.06 172 VAL A O 1
ATOM 1314 N N . LEU A 1 173 ? 0.933 0.994 11.103 1.00 92.88 173 LEU A N 1
ATOM 1315 C CA . LEU A 1 173 ? 1.505 -0.087 10.302 1.00 92.88 173 LEU A CA 1
ATOM 1316 C C . LEU A 1 173 ? 2.517 -0.911 11.114 1.00 92.88 173 LEU A C 1
ATOM 1318 O O . LEU A 1 173 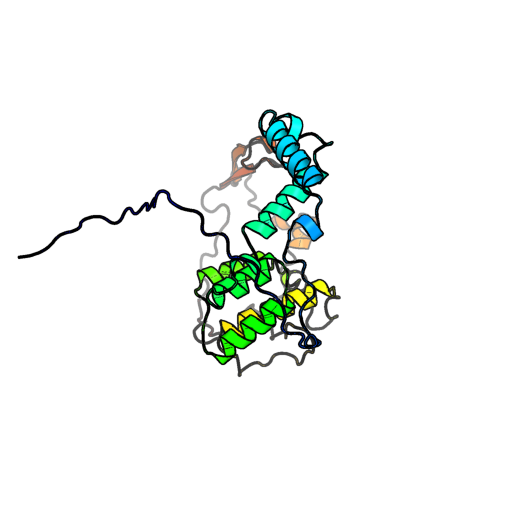? 2.426 -2.137 11.123 1.00 92.88 173 LEU A O 1
ATOM 1322 N N . ASP A 1 174 ? 3.420 -0.261 11.851 1.00 89.69 174 ASP A N 1
ATOM 1323 C CA . ASP A 1 174 ? 4.346 -0.917 12.784 1.00 89.69 174 ASP A CA 1
ATOM 1324 C C . ASP A 1 174 ? 3.590 -1.747 13.835 1.00 89.69 174 ASP A C 1
ATOM 1326 O O . ASP A 1 174 ? 3.904 -2.921 14.045 1.00 89.69 174 ASP A O 1
ATOM 1330 N N . ALA A 1 175 ? 2.527 -1.199 14.435 1.00 92.56 175 ALA A N 1
ATOM 1331 C CA . ALA A 1 175 ? 1.701 -1.939 15.388 1.00 92.56 175 ALA A CA 1
ATOM 1332 C C . ALA A 1 175 ? 1.041 -3.184 14.758 1.00 92.56 175 ALA A C 1
ATOM 1334 O O . ALA A 1 175 ? 1.023 -4.247 15.383 1.00 92.56 175 ALA A O 1
ATOM 1335 N N . ILE A 1 176 ? 0.550 -3.090 13.516 1.00 94.00 176 ILE A N 1
ATOM 1336 C CA . ILE A 1 176 ? 0.001 -4.233 12.764 1.00 94.00 176 ILE A CA 1
ATOM 1337 C C . ILE A 1 176 ? 1.077 -5.297 12.524 1.00 94.00 176 ILE A C 1
ATOM 1339 O O . ILE A 1 176 ? 0.817 -6.488 12.734 1.00 94.00 176 ILE A O 1
ATOM 1343 N N . LEU A 1 177 ? 2.279 -4.887 12.108 1.00 90.25 177 LEU A N 1
ATOM 1344 C CA . LEU A 1 177 ? 3.397 -5.799 11.866 1.00 90.25 177 LEU A CA 1
ATOM 1345 C C . LEU A 1 177 ? 3.796 -6.521 13.156 1.00 90.25 177 LEU A C 1
ATOM 1347 O O . LEU A 1 177 ? 3.848 -7.744 13.169 1.00 90.25 177 LEU A O 1
ATOM 1351 N N . ARG A 1 178 ? 3.937 -5.811 14.281 1.00 89.31 178 ARG A N 1
ATOM 1352 C CA . ARG A 1 178 ? 4.293 -6.415 15.583 1.00 89.31 178 ARG A CA 1
ATOM 1353 C C . ARG A 1 178 ? 3.295 -7.450 16.104 1.00 89.31 178 ARG A C 1
ATOM 1355 O O . ARG A 1 178 ? 3.677 -8.289 16.916 1.00 89.31 178 ARG A O 1
ATOM 1362 N N . VAL A 1 179 ? 2.027 -7.364 15.706 1.00 92.75 179 VAL A N 1
ATOM 1363 C CA . VAL A 1 179 ? 1.001 -8.370 16.034 1.00 92.75 179 VAL A CA 1
ATOM 1364 C C . VAL A 1 179 ? 1.078 -9.568 15.082 1.00 92.75 179 VAL A C 1
ATOM 1366 O O . VAL A 1 179 ? 0.796 -10.698 15.476 1.00 92.75 179 VAL A O 1
ATOM 1369 N N . SER A 1 180 ? 1.433 -9.324 13.822 1.00 90.19 180 SER A N 1
ATOM 1370 C CA . SER A 1 180 ? 1.278 -10.295 12.733 1.00 90.19 180 SER A CA 1
ATOM 1371 C C . SER A 1 180 ? 2.558 -11.060 12.402 1.00 90.19 180 SER A C 1
ATOM 1373 O O . SER A 1 180 ? 2.485 -12.128 11.797 1.00 90.19 180 SER A O 1
ATOM 1375 N N . THR A 1 181 ? 3.725 -10.529 12.765 1.00 83.31 181 THR A N 1
ATOM 1376 C CA . THR A 1 181 ? 5.028 -11.105 12.429 1.00 83.31 181 THR A CA 1
ATOM 1377 C C . THR A 1 181 ? 5.861 -11.374 13.681 1.00 83.31 181 THR A C 1
ATOM 1379 O O . THR A 1 181 ? 5.761 -10.633 14.662 1.00 83.31 181 THR A O 1
ATOM 1382 N N . PRO A 1 182 ? 6.731 -12.399 13.661 1.00 80.38 182 PRO A N 1
ATOM 1383 C CA . PRO A 1 182 ? 7.761 -12.559 14.680 1.00 80.38 182 PRO A CA 1
ATOM 1384 C C . PRO A 1 182 ? 8.627 -11.300 14.800 1.00 80.38 182 PRO A C 1
ATOM 1386 O O . PRO A 1 182 ? 8.843 -10.585 13.821 1.00 80.38 182 PRO A O 1
ATOM 1389 N N . ILE A 1 183 ? 9.142 -11.044 16.002 1.00 76.25 183 ILE A N 1
ATOM 1390 C CA . ILE A 1 183 ? 10.102 -9.963 16.230 1.00 76.25 183 ILE A CA 1
ATOM 1391 C C . ILE A 1 183 ? 11.451 -10.416 15.676 1.00 76.25 183 ILE A C 1
ATOM 1393 O O . ILE A 1 183 ? 11.986 -11.435 16.119 1.00 76.25 183 ILE A O 1
ATOM 1397 N N . ASP A 1 184 ? 11.999 -9.661 14.728 1.00 72.62 184 ASP A N 1
ATOM 1398 C CA . ASP A 1 184 ? 13.355 -9.899 14.249 1.00 72.62 184 ASP A CA 1
ATOM 1399 C C . ASP A 1 184 ? 14.370 -9.394 15.281 1.00 72.62 184 ASP A C 1
ATOM 1401 O O . ASP A 1 184 ? 14.504 -8.194 15.520 1.00 72.62 184 ASP A O 1
ATOM 1405 N N . LEU A 1 185 ? 15.065 -10.334 15.920 1.00 72.88 185 LEU A N 1
ATOM 1406 C CA . LEU A 1 185 ? 16.107 -10.062 16.912 1.00 72.88 185 LEU A CA 1
ATOM 1407 C C . LEU A 1 185 ? 17.510 -9.976 16.291 1.00 72.88 185 LEU A C 1
ATOM 1409 O O . LEU A 1 185 ? 18.462 -9.668 16.999 1.00 72.88 185 LEU A O 1
ATOM 1413 N N . ARG A 1 186 ? 17.666 -10.272 14.993 1.00 65.88 186 ARG A N 1
ATOM 1414 C CA . ARG A 1 186 ? 18.969 -10.342 14.300 1.00 65.88 186 ARG A CA 1
ATOM 1415 C C . ARG A 1 186 ? 19.196 -9.144 13.379 1.00 65.88 186 ARG A C 1
ATOM 1417 O O . ARG A 1 186 ? 19.864 -9.246 12.352 1.00 65.88 186 ARG A O 1
ATOM 1424 N N . SER A 1 187 ? 18.611 -8.014 13.746 1.00 66.56 187 SER A N 1
ATOM 1425 C CA . SER A 1 187 ? 18.662 -6.792 12.963 1.00 66.56 187 SER A CA 1
ATOM 1426 C C . SER A 1 187 ? 20.017 -6.095 13.119 1.00 66.56 187 SER A C 1
ATOM 1428 O O . SER A 1 187 ? 20.376 -5.692 14.221 1.00 66.56 187 SER A O 1
ATOM 1430 N N . ASN A 1 188 ? 20.721 -5.884 12.003 1.00 71.19 188 ASN A N 1
ATOM 1431 C CA . ASN A 1 188 ? 21.837 -4.932 11.898 1.00 71.19 188 ASN A CA 1
ATOM 1432 C C . ASN A 1 188 ? 21.337 -3.567 11.384 1.00 71.19 188 ASN A C 1
ATOM 1434 O O . ASN A 1 188 ? 22.059 -2.862 10.670 1.00 71.19 188 ASN A O 1
ATOM 1438 N N . ALA A 1 189 ? 20.069 -3.237 11.656 1.00 73.25 189 ALA A N 1
ATOM 1439 C CA . ALA A 1 189 ? 19.491 -1.985 11.198 1.00 73.25 189 ALA A CA 1
ATOM 1440 C C . ALA A 1 189 ? 20.220 -0.811 11.847 1.00 73.25 189 ALA A C 1
ATOM 1442 O O . ALA A 1 189 ? 20.717 -0.905 12.967 1.00 73.25 189 ALA A O 1
ATOM 1443 N N . VAL A 1 190 ? 20.266 0.303 11.126 1.00 72.31 190 VAL A N 1
ATOM 1444 C CA . VAL A 1 190 ? 20.784 1.554 11.679 1.00 72.31 190 VAL A CA 1
ATOM 1445 C C . VAL A 1 190 ? 19.840 2.012 12.789 1.00 72.31 190 VAL A C 1
ATOM 1447 O O . VAL A 1 190 ? 18.628 2.084 12.561 1.00 72.31 190 VAL A O 1
ATOM 1450 N N . ASP A 1 191 ? 20.393 2.321 13.965 1.00 71.50 191 ASP A N 1
ATOM 1451 C CA . ASP A 1 191 ? 19.636 2.913 15.066 1.00 71.50 191 ASP A CA 1
ATOM 1452 C C . ASP A 1 191 ? 18.917 4.168 14.566 1.00 71.50 191 ASP A C 1
ATOM 1454 O O . ASP A 1 191 ? 19.532 5.084 14.015 1.00 71.50 191 ASP A O 1
ATOM 1458 N N . SER A 1 192 ? 17.597 4.193 14.722 1.00 72.69 192 SER A N 1
ATOM 1459 C CA . SER A 1 192 ? 16.760 5.268 14.207 1.00 72.69 192 SER A CA 1
ATOM 1460 C C . SER A 1 192 ? 15.591 5.540 15.140 1.00 72.69 192 SER A C 1
ATOM 1462 O O . SER A 1 192 ? 15.005 4.622 15.714 1.00 72.69 192 SER A O 1
ATOM 1464 N N . THR A 1 193 ? 15.241 6.818 15.269 1.00 72.25 193 THR A N 1
ATOM 1465 C CA . THR A 1 193 ? 14.003 7.267 15.915 1.00 72.25 193 THR A CA 1
ATOM 1466 C C . THR A 1 193 ? 12.817 7.274 14.949 1.00 72.25 193 THR A C 1
ATOM 1468 O O . THR A 1 193 ? 11.697 7.565 15.366 1.00 72.25 193 THR A O 1
ATOM 1471 N N . ASP A 1 194 ? 13.045 6.962 13.669 1.00 72.75 194 ASP A N 1
ATOM 1472 C CA . ASP A 1 194 ? 11.983 6.846 12.677 1.00 72.75 194 ASP A CA 1
ATOM 1473 C C . ASP A 1 194 ? 11.153 5.564 12.855 1.00 72.75 194 ASP A C 1
ATOM 1475 O O . ASP A 1 194 ? 11.674 4.533 13.285 1.00 72.75 194 ASP A O 1
ATOM 1479 N N . PRO A 1 195 ? 9.879 5.567 12.410 1.00 74.56 195 PRO A N 1
ATOM 1480 C CA . PRO A 1 195 ? 9.029 4.374 12.422 1.00 74.56 195 PRO A CA 1
ATOM 1481 C C . PRO A 1 195 ? 9.564 3.192 11.596 1.00 74.56 195 PRO A C 1
ATOM 1483 O O . PRO A 1 195 ? 9.100 2.067 11.764 1.00 74.56 195 PRO A O 1
ATOM 1486 N N . ILE A 1 196 ? 10.499 3.439 10.671 1.00 76.88 196 ILE A N 1
ATOM 1487 C CA . ILE A 1 196 ? 11.140 2.420 9.837 1.00 76.88 196 ILE A CA 1
ATOM 1488 C C . ILE A 1 196 ? 12.651 2.520 10.031 1.00 76.88 196 ILE A C 1
ATOM 1490 O O . ILE A 1 196 ? 13.254 3.546 9.715 1.00 76.88 196 ILE A O 1
ATOM 1494 N N . ALA A 1 197 ? 13.263 1.428 10.488 1.00 76.44 197 ALA A N 1
ATOM 1495 C CA . ALA A 1 197 ? 14.712 1.292 10.565 1.00 76.44 197 ALA A CA 1
ATOM 1496 C C . ALA A 1 197 ? 15.259 0.639 9.286 1.00 76.44 197 ALA A C 1
ATOM 1498 O O . ALA A 1 197 ? 14.761 -0.394 8.833 1.00 76.44 197 ALA A O 1
ATOM 1499 N N . PHE A 1 198 ? 16.294 1.239 8.696 1.00 73.50 198 PHE A N 1
ATOM 1500 C CA . PHE A 1 198 ? 16.883 0.758 7.448 1.00 73.50 198 PHE A CA 1
ATOM 1501 C C . PHE A 1 198 ? 17.894 -0.362 7.686 1.00 73.50 198 PHE A C 1
ATOM 1503 O O . PHE A 1 198 ? 18.837 -0.213 8.466 1.00 73.50 198 PHE A O 1
ATOM 1510 N N . GLN A 1 199 ? 17.741 -1.449 6.931 1.00 74.75 199 GLN A N 1
ATOM 1511 C CA . GLN A 1 199 ? 18.753 -2.495 6.797 1.00 74.75 199 GLN A CA 1
ATOM 1512 C C . GLN A 1 199 ? 19.718 -2.170 5.653 1.00 74.75 199 GLN A C 1
ATOM 1514 O O . GLN A 1 199 ? 19.401 -1.399 4.746 1.00 74.75 199 GLN A O 1
ATOM 1519 N N . SER A 1 200 ? 20.900 -2.786 5.669 1.00 74.50 200 SER A N 1
ATOM 1520 C CA . SER A 1 200 ? 21.768 -2.793 4.489 1.00 74.50 200 SER A CA 1
ATOM 1521 C C . SER A 1 200 ? 21.057 -3.449 3.312 1.00 74.50 200 SER A C 1
ATOM 1523 O O . SER A 1 200 ? 20.482 -4.527 3.467 1.00 74.50 200 SER A O 1
ATOM 1525 N N . ILE A 1 201 ? 21.143 -2.823 2.137 1.00 77.62 201 ILE A N 1
ATOM 1526 C CA . ILE A 1 201 ? 20.644 -3.411 0.894 1.00 77.62 201 ILE A CA 1
ATOM 1527 C C . ILE A 1 201 ? 21.379 -4.731 0.662 1.00 77.62 201 ILE A C 1
ATOM 1529 O O . ILE A 1 201 ? 22.611 -4.781 0.685 1.00 77.62 201 ILE A O 1
ATOM 1533 N N . TRP A 1 202 ? 20.614 -5.797 0.445 1.00 81.44 202 TRP A N 1
ATOM 1534 C CA . TRP A 1 202 ? 21.162 -7.064 -0.008 1.00 81.44 202 TRP A CA 1
ATOM 1535 C C . TRP A 1 202 ? 21.367 -6.997 -1.521 1.00 81.44 202 TRP A C 1
ATOM 1537 O O . TRP A 1 202 ? 20.442 -7.226 -2.298 1.00 81.44 202 TRP A O 1
ATOM 1547 N N . ASP A 1 203 ? 22.572 -6.601 -1.927 1.00 82.12 203 ASP A N 1
ATOM 1548 C CA . ASP A 1 203 ? 22.955 -6.458 -3.329 1.00 82.12 203 ASP A CA 1
ATOM 1549 C C . ASP A 1 203 ? 23.901 -7.590 -3.745 1.00 82.12 203 ASP A C 1
ATOM 1551 O O . ASP A 1 203 ? 25.035 -7.673 -3.278 1.00 82.12 203 ASP A O 1
ATOM 1555 N N . LEU A 1 204 ? 23.414 -8.477 -4.615 1.00 83.94 204 LEU A N 1
ATOM 1556 C CA . LEU A 1 204 ? 24.199 -9.564 -5.210 1.00 83.94 204 LEU A CA 1
ATOM 1557 C C . LEU A 1 204 ? 24.759 -9.193 -6.589 1.00 83.94 204 LEU A C 1
ATOM 1559 O O . LEU A 1 204 ? 25.359 -10.040 -7.254 1.00 83.94 204 LEU A O 1
ATOM 1563 N N . ARG A 1 205 ? 24.540 -7.958 -7.061 1.00 81.19 205 ARG A N 1
ATOM 1564 C CA . ARG A 1 205 ? 25.066 -7.536 -8.358 1.00 81.19 205 ARG A CA 1
ATOM 1565 C C . ARG A 1 205 ? 26.597 -7.548 -8.311 1.00 81.19 205 ARG A C 1
ATOM 1567 O O . ARG A 1 205 ? 27.188 -7.139 -7.308 1.00 81.19 205 ARG A O 1
ATOM 1574 N N . PRO A 1 206 ? 27.263 -7.977 -9.395 1.00 79.19 206 PRO A N 1
ATOM 1575 C CA . PRO A 1 206 ? 28.704 -7.817 -9.514 1.00 79.19 206 PRO A CA 1
ATOM 1576 C C . PRO A 1 206 ? 29.078 -6.342 -9.337 1.00 79.19 206 PRO A C 1
ATOM 1578 O O . PRO A 1 206 ? 28.355 -5.471 -9.827 1.00 79.19 206 PRO A O 1
ATOM 1581 N N . GLN A 1 207 ? 30.225 -6.059 -8.709 1.00 78.44 207 GLN A N 1
ATOM 1582 C CA . GLN A 1 207 ? 30.801 -4.708 -8.663 1.00 78.44 207 GLN A CA 1
ATOM 1583 C C . GLN A 1 207 ? 31.309 -4.295 -10.051 1.00 78.44 207 GLN A C 1
ATOM 1585 O O . GLN A 1 207 ? 32.502 -4.240 -10.331 1.00 78.44 207 GLN A O 1
ATOM 1590 N N . THR A 1 208 ? 30.363 -4.066 -10.949 1.00 82.25 208 THR A N 1
ATOM 1591 C CA . THR A 1 208 ? 30.559 -3.633 -12.326 1.00 82.25 208 THR A CA 1
ATOM 1592 C C . THR A 1 208 ? 29.939 -2.259 -12.480 1.00 82.25 208 THR A C 1
ATOM 1594 O O . THR A 1 208 ? 29.003 -1.899 -11.762 1.00 82.25 208 THR A O 1
ATOM 1597 N N . THR A 1 209 ? 30.481 -1.462 -13.396 1.00 83.38 209 THR A N 1
ATOM 1598 C CA . THR A 1 209 ? 29.943 -0.135 -13.680 1.00 83.38 209 THR A CA 1
ATOM 1599 C C . THR A 1 209 ? 28.479 -0.263 -14.116 1.00 83.38 209 THR A C 1
ATOM 1601 O O . THR A 1 209 ? 28.205 -0.982 -15.080 1.00 83.38 209 THR A O 1
ATOM 1604 N N . PRO A 1 210 ? 27.529 0.413 -13.441 1.00 80.81 210 PRO A N 1
ATOM 1605 C CA . PRO A 1 210 ? 26.127 0.357 -13.826 1.00 80.81 210 PRO A CA 1
ATOM 1606 C C . PRO A 1 210 ? 25.923 0.840 -15.261 1.00 80.81 210 PRO A C 1
ATOM 1608 O O . PRO A 1 210 ? 26.457 1.881 -15.660 1.00 80.81 210 PRO A O 1
ATOM 1611 N N . LEU A 1 211 ? 25.105 0.108 -16.019 1.00 83.88 211 LEU A N 1
ATOM 1612 C CA . LEU A 1 211 ? 24.699 0.521 -17.357 1.00 83.88 211 LEU A CA 1
ATOM 1613 C C . LEU A 1 211 ? 23.944 1.852 -17.277 1.00 83.88 211 LEU A C 1
ATOM 1615 O O . LEU A 1 211 ? 22.968 1.987 -16.537 1.00 83.88 211 LEU A O 1
ATOM 1619 N N . GLN A 1 212 ? 24.364 2.828 -18.078 1.00 88.94 212 GLN A N 1
ATOM 1620 C CA . GLN A 1 212 ? 23.744 4.154 -18.146 1.00 88.94 212 GLN A CA 1
ATOM 1621 C C . GLN A 1 212 ? 22.497 4.146 -19.045 1.00 88.94 212 GLN A C 1
ATOM 1623 O O . GLN A 1 212 ? 22.360 4.974 -19.939 1.00 88.94 212 GLN A O 1
ATOM 1628 N N . VAL A 1 213 ? 21.579 3.198 -18.814 1.00 89.69 213 VAL A N 1
ATOM 1629 C CA . VAL A 1 213 ? 20.408 2.945 -19.679 1.00 89.69 213 VAL A CA 1
ATOM 1630 C C . VAL A 1 213 ? 19.539 4.193 -19.833 1.00 89.69 213 VAL A C 1
ATOM 1632 O O . VAL A 1 213 ? 19.060 4.500 -20.917 1.00 89.69 213 VAL A O 1
ATOM 1635 N N . TYR A 1 214 ? 19.343 4.952 -18.753 1.00 89.94 214 TYR A N 1
ATOM 1636 C CA . TYR A 1 214 ? 18.545 6.174 -18.827 1.00 89.94 214 TYR A CA 1
ATOM 1637 C C . TYR A 1 214 ? 19.201 7.236 -19.722 1.00 89.94 214 TYR A C 1
ATOM 1639 O O . TYR A 1 214 ? 18.535 7.814 -20.580 1.00 89.94 214 TYR A O 1
ATOM 1647 N N . ALA A 1 215 ? 20.511 7.452 -19.572 1.00 93.19 215 ALA A N 1
ATOM 1648 C CA . ALA A 1 215 ? 21.250 8.375 -20.427 1.00 93.19 215 ALA A CA 1
ATOM 1649 C C . ALA A 1 215 ? 21.233 7.913 -21.893 1.00 93.19 215 ALA A C 1
ATOM 1651 O O . ALA A 1 215 ? 20.994 8.735 -22.776 1.00 93.19 215 ALA A O 1
ATOM 1652 N N . SER A 1 216 ? 21.373 6.603 -22.139 1.00 94.44 216 SER A N 1
ATOM 1653 C CA . SER A 1 216 ? 21.370 6.042 -23.494 1.00 94.44 216 SER A CA 1
ATOM 1654 C C . SER A 1 216 ? 20.009 6.118 -24.195 1.00 94.44 216 SER A C 1
ATOM 1656 O O . SER A 1 216 ? 19.926 6.162 -25.424 1.00 94.44 216 SER A O 1
ATOM 1658 N N . VAL A 1 217 ? 18.915 6.161 -23.430 1.00 94.06 217 VAL A N 1
ATOM 1659 C CA . VAL A 1 217 ? 17.575 6.457 -23.956 1.00 94.06 217 VAL A CA 1
ATOM 1660 C C . VAL A 1 217 ? 17.453 7.935 -24.333 1.00 94.06 217 VAL A C 1
ATOM 1662 O O . VAL A 1 217 ? 16.914 8.244 -25.396 1.00 94.06 217 VAL A O 1
ATOM 1665 N N . LEU A 1 218 ? 17.960 8.847 -23.494 1.00 94.38 218 LEU A N 1
ATOM 1666 C CA . LEU A 1 218 ? 17.879 10.293 -23.734 1.00 94.38 218 LEU A CA 1
ATOM 1667 C C . LEU A 1 218 ? 18.684 10.734 -24.961 1.00 94.38 218 LEU A C 1
ATOM 1669 O O . LEU A 1 218 ? 18.177 11.501 -25.781 1.00 94.38 218 LEU A O 1
ATOM 1673 N N . ASP A 1 219 ? 19.913 10.238 -25.109 1.00 95.50 219 ASP A N 1
ATOM 1674 C CA . ASP A 1 219 ? 20.775 10.538 -26.260 1.00 95.50 219 ASP A CA 1
ATOM 1675 C C . ASP A 1 219 ? 20.524 9.614 -27.469 1.00 95.50 219 ASP A C 1
ATOM 1677 O O . ASP A 1 219 ? 21.116 9.797 -28.534 1.00 95.50 219 ASP A O 1
ATOM 1681 N N . LYS A 1 220 ? 19.599 8.653 -27.322 1.00 93.25 220 LYS A N 1
ATOM 1682 C CA . LYS A 1 220 ? 19.215 7.631 -28.309 1.00 93.25 220 LYS A CA 1
ATOM 1683 C C . LYS A 1 220 ? 20.334 6.659 -28.695 1.00 93.25 220 LYS A C 1
ATOM 1685 O O . LYS A 1 220 ? 20.142 5.867 -29.621 1.00 93.25 220 LYS A O 1
ATOM 1690 N N . SER A 1 221 ? 21.466 6.651 -27.994 1.00 94.19 221 SER A N 1
ATOM 1691 C CA . SER A 1 221 ? 22.555 5.698 -28.226 1.00 94.19 221 SER A CA 1
ATOM 1692 C C . SER A 1 221 ? 22.139 4.251 -27.963 1.00 94.19 221 SER A C 1
ATOM 1694 O O . SER A 1 221 ? 22.708 3.349 -28.573 1.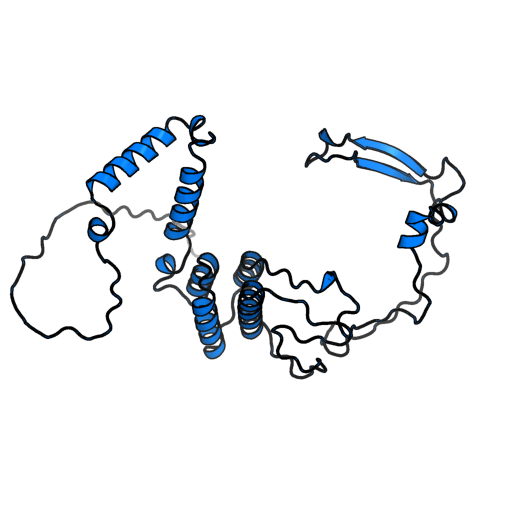00 94.19 221 SER A O 1
ATOM 1696 N N . ILE A 1 222 ? 21.088 4.011 -27.165 1.00 91.31 222 ILE A N 1
ATOM 1697 C CA . ILE A 1 222 ? 20.510 2.671 -26.963 1.00 91.31 222 ILE A CA 1
ATOM 1698 C C . ILE A 1 222 ? 20.060 2.014 -28.280 1.00 91.31 222 ILE A C 1
ATOM 1700 O O . ILE A 1 222 ? 20.075 0.794 -28.414 1.00 91.31 222 ILE A O 1
ATOM 1704 N N . LEU A 1 223 ? 19.720 2.811 -29.301 1.00 88.62 223 LEU A N 1
ATOM 1705 C CA . LEU A 1 223 ? 19.343 2.305 -30.624 1.00 88.62 223 LEU A CA 1
ATOM 1706 C C . LEU A 1 223 ? 20.530 1.680 -31.378 1.00 88.62 223 LEU A C 1
ATOM 1708 O O . LEU A 1 223 ? 20.333 0.986 -32.377 1.00 88.62 223 LEU A O 1
ATOM 1712 N N . ASN A 1 224 ? 21.764 1.874 -30.905 1.00 88.31 224 ASN A N 1
ATOM 1713 C CA . ASN A 1 224 ? 22.931 1.199 -31.463 1.00 88.31 224 ASN A CA 1
ATOM 1714 C C . ASN A 1 224 ? 22.890 -0.314 -31.227 1.00 88.31 224 ASN A C 1
ATOM 1716 O O . ASN A 1 224 ? 23.398 -1.046 -32.076 1.00 88.31 224 ASN A O 1
ATOM 1720 N N . GLU A 1 225 ? 22.243 -0.762 -30.150 1.00 84.44 225 GLU A N 1
ATOM 1721 C CA . GLU A 1 225 ? 22.048 -2.180 -29.823 1.00 84.44 225 GLU A CA 1
ATOM 1722 C C . GLU A 1 225 ? 20.822 -2.788 -30.523 1.00 84.44 225 GLU A C 1
ATOM 1724 O O . GLU A 1 225 ? 20.646 -4.005 -30.529 1.00 84.44 225 GLU A O 1
ATOM 1729 N N . ALA A 1 226 ? 19.974 -1.961 -31.147 1.00 84.00 226 ALA A N 1
ATOM 1730 C CA . ALA A 1 226 ? 18.801 -2.444 -31.860 1.00 84.00 226 ALA A CA 1
ATOM 1731 C C . ALA A 1 226 ? 19.193 -3.253 -33.116 1.00 84.00 226 ALA A C 1
ATOM 1733 O O . ALA A 1 226 ? 20.205 -2.944 -33.765 1.00 84.00 226 ALA A O 1
ATOM 1734 N N . PRO A 1 227 ? 18.367 -4.243 -33.513 1.00 84.12 227 PRO A N 1
ATOM 1735 C CA . PRO A 1 227 ? 18.564 -4.986 -34.753 1.00 84.12 227 PRO A CA 1
ATOM 1736 C C . PRO A 1 227 ? 18.693 -4.032 -35.946 1.00 84.12 227 PRO A C 1
ATOM 1738 O O . PRO A 1 227 ? 17.881 -3.123 -36.115 1.00 84.12 227 PRO A O 1
ATOM 1741 N N . LYS A 1 228 ? 19.729 -4.223 -36.772 1.00 83.75 228 LYS A N 1
ATOM 1742 C CA . LYS A 1 228 ? 20.001 -3.346 -37.928 1.00 83.75 228 LYS A CA 1
ATOM 1743 C C . LYS A 1 228 ? 19.087 -3.620 -39.115 1.00 83.75 228 LYS A C 1
ATOM 1745 O O . LYS A 1 228 ? 18.879 -2.732 -39.936 1.00 83.75 228 LYS A O 1
ATOM 1750 N N . ASP A 1 229 ? 18.567 -4.839 -39.206 1.00 84.94 229 ASP A N 1
ATOM 1751 C CA . ASP A 1 229 ? 17.606 -5.205 -40.236 1.00 84.94 229 ASP A CA 1
ATOM 1752 C C . ASP A 1 229 ? 16.222 -4.625 -39.883 1.00 84.94 229 ASP A C 1
ATOM 1754 O O . ASP A 1 229 ? 15.646 -5.007 -38.860 1.00 84.94 229 ASP A O 1
ATOM 1758 N N . PRO A 1 230 ? 15.652 -3.727 -40.707 1.00 78.56 230 PRO A N 1
ATOM 1759 C CA . PRO A 1 230 ? 14.323 -3.169 -40.468 1.00 78.56 230 PRO A CA 1
ATOM 1760 C C . PRO A 1 230 ? 13.208 -4.224 -40.505 1.00 78.56 230 PRO A C 1
ATOM 1762 O O . PRO A 1 230 ? 12.140 -3.991 -39.944 1.00 78.56 230 PRO A O 1
ATOM 1765 N N . ALA A 1 231 ? 13.431 -5.388 -41.127 1.00 84.12 231 ALA A N 1
ATOM 1766 C CA . ALA A 1 231 ? 12.480 -6.496 -41.105 1.00 84.12 231 ALA A CA 1
ATOM 1767 C C . ALA A 1 231 ? 12.505 -7.285 -39.783 1.00 84.12 231 ALA A C 1
ATOM 1769 O O . ALA A 1 231 ? 11.581 -8.058 -39.514 1.00 84.12 231 ALA A O 1
ATOM 1770 N N . ALA A 1 232 ? 13.527 -7.087 -38.942 1.00 87.69 232 ALA A N 1
ATOM 1771 C CA . ALA A 1 232 ? 13.709 -7.835 -37.702 1.00 87.69 232 ALA A CA 1
ATOM 1772 C C . ALA A 1 232 ? 12.658 -7.514 -36.632 1.00 87.69 232 ALA A C 1
ATOM 1774 O O . ALA A 1 232 ? 12.415 -8.358 -35.770 1.00 87.69 232 ALA A O 1
ATOM 1775 N N . ILE A 1 233 ? 12.027 -6.334 -36.688 1.00 89.19 233 ILE A N 1
ATOM 1776 C CA . ILE A 1 233 ? 10.948 -5.912 -35.788 1.00 89.19 233 ILE A CA 1
ATOM 1777 C C . ILE A 1 233 ? 9.786 -5.396 -36.637 1.00 89.19 233 ILE A C 1
ATOM 1779 O O . ILE A 1 233 ? 9.921 -4.397 -37.338 1.00 89.19 233 ILE A O 1
ATOM 1783 N N . ARG A 1 234 ? 8.619 -6.039 -36.551 1.00 90.75 234 ARG A N 1
ATOM 1784 C CA . ARG A 1 234 ? 7.417 -5.620 -37.290 1.00 90.75 234 ARG A CA 1
ATOM 1785 C C . ARG A 1 234 ? 6.236 -5.391 -36.359 1.00 90.75 234 ARG A C 1
ATOM 1787 O O . ARG A 1 234 ? 6.054 -6.111 -35.379 1.00 90.75 234 ARG A O 1
ATOM 1794 N N . ILE A 1 235 ? 5.408 -4.412 -36.701 1.00 94.06 235 ILE A N 1
ATOM 1795 C CA . ILE A 1 235 ? 4.141 -4.156 -36.015 1.00 94.06 235 ILE A CA 1
ATOM 1796 C C . ILE A 1 235 ? 3.120 -5.182 -36.500 1.00 94.06 235 ILE A C 1
ATOM 1798 O O . ILE A 1 235 ? 2.945 -5.359 -37.704 1.00 94.06 235 ILE A O 1
ATOM 1802 N N . ILE A 1 236 ? 2.449 -5.848 -35.564 1.00 95.19 236 ILE A N 1
ATOM 1803 C CA . ILE A 1 236 ? 1.339 -6.763 -35.870 1.00 95.19 236 ILE A CA 1
ATOM 1804 C C . ILE A 1 236 ? -0.017 -6.170 -35.515 1.00 95.19 236 ILE A C 1
ATOM 1806 O O . ILE A 1 236 ? -1.016 -6.537 -36.126 1.00 95.19 236 ILE A O 1
ATOM 1810 N N . GLU A 1 237 ? -0.061 -5.232 -34.572 1.00 96.50 237 GLU A N 1
ATOM 1811 C CA . GLU A 1 237 ? -1.300 -4.577 -34.178 1.00 96.50 237 GLU A CA 1
ATOM 1812 C C . GLU A 1 237 ? -1.025 -3.177 -33.626 1.00 96.50 237 GLU A C 1
ATOM 1814 O O . GLU A 1 237 ? -0.056 -2.964 -32.896 1.00 96.50 237 GLU A O 1
ATOM 1819 N N . THR A 1 238 ? -1.922 -2.239 -33.930 1.00 97.62 238 THR A N 1
ATOM 1820 C CA . THR A 1 238 ? -1.968 -0.923 -33.293 1.00 97.62 238 THR A CA 1
ATOM 1821 C C . THR A 1 238 ? -3.391 -0.658 -32.824 1.00 97.62 238 THR A C 1
ATOM 1823 O O . THR A 1 238 ? -4.289 -0.461 -33.640 1.00 97.62 238 THR A O 1
ATOM 1826 N N . THR A 1 239 ? -3.593 -0.598 -31.510 1.00 97.25 239 THR A N 1
ATOM 1827 C CA . THR A 1 239 ? -4.855 -0.159 -30.909 1.00 97.25 239 THR A CA 1
ATOM 1828 C C . THR A 1 239 ? -4.756 1.332 -30.557 1.00 97.25 239 THR A C 1
ATOM 1830 O O . THR A 1 239 ? -3.939 1.699 -29.702 1.00 97.25 239 THR A O 1
ATOM 1833 N N . PRO A 1 240 ? -5.572 2.219 -31.166 1.00 97.62 240 PRO A N 1
ATOM 1834 C CA . PRO A 1 240 ? -5.599 3.642 -30.833 1.00 97.62 240 PRO A CA 1
ATOM 1835 C C . PRO A 1 240 ? -5.849 3.888 -29.344 1.00 97.62 240 PRO A C 1
ATOM 1837 O O . PRO A 1 240 ? -6.661 3.202 -28.726 1.00 97.62 240 PRO A O 1
ATOM 1840 N N . GLY A 1 241 ? -5.195 4.905 -28.778 1.00 96.94 241 GLY A N 1
ATOM 1841 C CA . GLY A 1 241 ? -5.289 5.250 -27.355 1.00 96.94 241 GLY A CA 1
ATOM 1842 C C . GLY A 1 241 ? -6.727 5.314 -26.811 1.00 96.94 241 GLY A C 1
ATOM 1843 O O . GLY A 1 241 ? -7.021 4.621 -25.833 1.00 96.94 241 GLY A O 1
ATOM 1844 N N . PRO A 1 242 ? -7.654 6.035 -27.477 1.00 97.75 242 PRO A N 1
ATOM 1845 C CA . PRO A 1 242 ? -9.059 6.103 -27.066 1.00 97.75 242 PRO 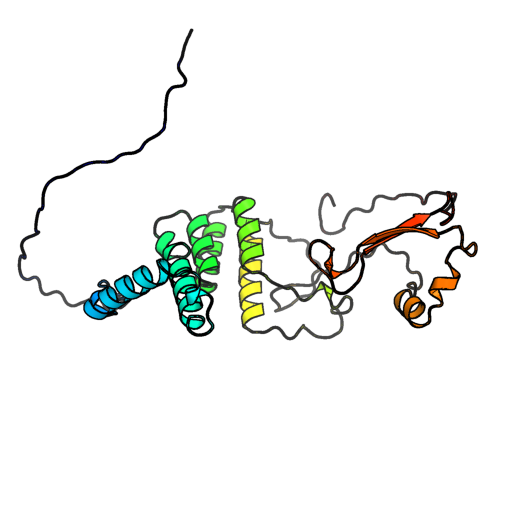A CA 1
ATOM 1846 C C . PRO A 1 242 ? -9.803 4.759 -27.069 1.00 97.75 242 PRO A C 1
ATOM 1848 O O . PRO A 1 242 ? -10.803 4.620 -26.372 1.00 97.75 242 PRO A O 1
ATOM 1851 N N . LEU A 1 243 ? -9.331 3.777 -27.845 1.00 96.31 243 LEU A N 1
ATOM 1852 C CA . LEU A 1 243 ? -9.936 2.446 -27.967 1.00 96.31 243 LEU A CA 1
ATOM 1853 C C . LEU A 1 243 ? -9.308 1.405 -27.024 1.00 96.31 243 LEU A C 1
ATOM 1855 O O . LEU A 1 243 ? -9.818 0.287 -26.922 1.00 96.31 243 LEU A O 1
ATOM 1859 N N . ARG A 1 244 ? -8.225 1.753 -26.311 1.00 96.75 244 ARG A N 1
ATOM 1860 C CA . ARG A 1 244 ? -7.650 0.904 -25.256 1.00 96.75 244 ARG A CA 1
ATOM 1861 C C . ARG A 1 244 ? -8.640 0.736 -24.099 1.00 96.75 244 ARG A C 1
ATOM 1863 O O . ARG A 1 244 ? -9.555 1.535 -23.911 1.00 96.75 244 ARG A O 1
ATOM 1870 N N . LYS A 1 245 ? -8.441 -0.308 -23.291 1.00 92.06 245 LYS A N 1
ATOM 1871 C CA . LYS A 1 245 ? -9.243 -0.583 -22.090 1.00 92.06 245 LYS A CA 1
ATOM 1872 C C . LYS A 1 245 ? -8.312 -0.729 -20.873 1.00 92.06 245 LYS A C 1
ATOM 1874 O O . LYS A 1 245 ? -7.697 -1.785 -20.742 1.00 92.06 245 LYS A O 1
ATOM 1879 N N . PRO A 1 246 ? -8.186 0.296 -20.003 1.00 92.75 246 PRO A N 1
ATOM 1880 C CA . PRO A 1 246 ? -8.856 1.602 -20.073 1.00 92.75 246 PRO A CA 1
ATOM 1881 C C . PRO A 1 246 ? -8.302 2.507 -21.199 1.00 92.75 246 PRO A C 1
ATOM 1883 O O . PRO A 1 246 ? -7.159 2.300 -21.625 1.00 92.75 246 PRO A O 1
ATOM 1886 N N . PRO A 1 247 ? -9.083 3.501 -21.677 1.00 95.44 247 PRO A N 1
ATOM 1887 C CA . PRO A 1 247 ? -8.612 4.483 -22.654 1.00 95.44 247 PRO A CA 1
ATOM 1888 C C . PRO A 1 247 ? -7.348 5.201 -22.172 1.00 95.44 247 PRO A C 1
ATOM 1890 O O . PRO A 1 247 ? -7.214 5.514 -20.990 1.00 95.44 247 PRO A O 1
ATOM 1893 N N . ASN A 1 248 ? -6.419 5.465 -23.088 1.00 95.06 248 ASN A N 1
ATOM 1894 C CA . ASN A 1 248 ? -5.136 6.107 -22.796 1.00 95.06 248 ASN A CA 1
ATOM 1895 C C . ASN A 1 248 ? -4.821 7.183 -23.852 1.00 95.06 248 ASN A C 1
ATOM 1897 O O . ASN A 1 248 ? -5.373 7.158 -24.949 1.00 95.06 248 ASN A O 1
ATOM 1901 N N . HIS A 1 249 ? -3.921 8.118 -23.544 1.00 94.88 249 HIS A N 1
ATOM 1902 C CA . HIS A 1 249 ? -3.470 9.143 -24.488 1.00 94.88 249 HIS A CA 1
ATOM 1903 C C . HIS A 1 249 ? -2.667 8.537 -25.654 1.00 94.88 249 HIS A C 1
ATOM 1905 O O . HIS A 1 249 ? -2.793 8.976 -26.794 1.00 94.88 249 HIS A O 1
ATOM 1911 N N . HIS A 1 250 ? -1.883 7.488 -25.387 1.00 95.94 250 HIS A N 1
ATOM 1912 C CA . HIS A 1 250 ? -1.005 6.860 -26.377 1.00 95.94 250 HIS A CA 1
ATOM 1913 C C . HIS A 1 250 ? -1.566 5.525 -26.900 1.00 95.94 250 HIS A C 1
ATOM 1915 O O . HIS A 1 250 ? -2.161 4.762 -26.121 1.00 95.94 250 HIS A O 1
ATOM 1921 N N . PRO A 1 251 ? -1.356 5.196 -28.192 1.00 96.69 251 PRO A N 1
ATOM 1922 C CA . PRO A 1 251 ? -1.738 3.898 -28.742 1.00 96.69 251 PRO A CA 1
ATOM 1923 C C . PRO A 1 251 ? -0.984 2.749 -28.061 1.00 96.69 251 PRO A C 1
ATOM 1925 O O . PRO A 1 251 ? 0.106 2.932 -27.521 1.00 96.69 251 PRO A O 1
ATOM 1928 N N . ALA A 1 252 ? -1.574 1.557 -28.083 1.00 95.88 252 ALA A N 1
ATOM 1929 C CA . ALA A 1 252 ? -0.875 0.316 -27.771 1.00 95.88 252 ALA A CA 1
ATOM 1930 C C . ALA A 1 252 ? -0.393 -0.289 -29.090 1.00 95.88 252 ALA A C 1
ATOM 1932 O O . ALA A 1 252 ? -1.212 -0.559 -29.967 1.00 95.88 252 ALA A O 1
ATOM 1933 N N . ILE A 1 253 ? 0.919 -0.463 -29.234 1.00 95.94 253 ILE A N 1
ATOM 1934 C CA . ILE A 1 253 ? 1.535 -1.030 -30.435 1.00 95.94 253 ILE A CA 1
ATOM 1935 C C . ILE A 1 253 ? 2.133 -2.376 -30.049 1.00 95.94 253 ILE A C 1
ATOM 1937 O O . ILE A 1 253 ? 2.961 -2.448 -29.140 1.00 95.94 253 ILE A O 1
ATOM 1941 N N . LEU A 1 254 ? 1.696 -3.434 -30.723 1.00 94.81 254 LEU A N 1
ATOM 1942 C CA . LEU A 1 254 ? 2.210 -4.779 -30.540 1.00 94.81 254 LEU A CA 1
ATOM 1943 C C . LEU A 1 254 ? 3.233 -5.075 -31.635 1.00 94.81 254 LEU A C 1
ATOM 1945 O O . LEU A 1 254 ? 2.926 -5.019 -32.829 1.00 94.81 254 LEU A O 1
ATOM 1949 N N . TYR A 1 255 ? 4.444 -5.411 -31.208 1.00 92.00 255 TYR A N 1
ATOM 1950 C CA . TYR A 1 255 ? 5.543 -5.791 -32.084 1.00 92.00 255 TYR A CA 1
ATOM 1951 C C . TYR A 1 255 ? 5.752 -7.304 -32.050 1.00 92.00 255 TYR A C 1
ATOM 1953 O O . TYR A 1 255 ? 5.483 -7.969 -31.051 1.00 92.00 255 TYR A O 1
ATOM 1961 N N . THR A 1 256 ? 6.282 -7.844 -33.138 1.00 92.06 256 THR A N 1
ATOM 1962 C CA . THR A 1 256 ? 6.871 -9.182 -33.189 1.00 92.06 256 THR A CA 1
ATOM 1963 C C . THR A 1 256 ? 8.243 -9.092 -33.836 1.00 92.06 256 THR A C 1
ATOM 1965 O O . THR A 1 256 ? 8.537 -8.133 -34.556 1.00 92.06 256 THR A O 1
ATOM 1968 N N . THR A 1 257 ? 9.078 -10.088 -33.580 1.00 91.75 257 THR A N 1
ATOM 1969 C CA . THR A 1 257 ? 10.449 -10.132 -34.063 1.00 91.75 257 THR A CA 1
ATOM 1970 C C . THR A 1 257 ? 10.700 -11.363 -34.920 1.00 91.75 257 THR A C 1
ATOM 1972 O O . THR A 1 257 ? 10.039 -12.393 -34.763 1.00 91.75 257 THR A O 1
ATOM 1975 N N . LEU A 1 258 ? 11.652 -11.266 -35.850 1.00 90.81 258 LEU A N 1
ATOM 1976 C CA . LEU A 1 258 ? 12.179 -12.456 -36.517 1.00 90.81 258 LEU A CA 1
ATOM 1977 C C . LEU A 1 258 ? 12.891 -13.360 -35.493 1.00 90.81 258 LEU A C 1
ATOM 1979 O O . LEU A 1 258 ? 13.410 -12.858 -34.487 1.00 90.81 258 LEU A O 1
ATOM 1983 N N . PRO A 1 259 ? 12.958 -14.683 -35.734 1.00 87.81 259 PRO A N 1
ATOM 1984 C CA . PRO A 1 259 ? 13.788 -15.568 -34.926 1.00 87.81 259 PRO A CA 1
ATOM 1985 C C . PRO A 1 259 ? 15.217 -15.023 -34.821 1.00 87.81 259 PRO A C 1
ATOM 1987 O O . PRO A 1 259 ? 15.806 -14.637 -35.828 1.00 87.81 259 PRO A O 1
ATOM 1990 N N . ASN A 1 260 ? 15.763 -14.983 -33.604 1.00 84.44 260 ASN A N 1
ATOM 1991 C CA . ASN A 1 260 ? 17.101 -14.457 -33.297 1.00 84.44 260 ASN A CA 1
ATOM 1992 C C . ASN A 1 260 ? 17.331 -12.968 -33.629 1.00 84.44 260 ASN A C 1
ATOM 1994 O O . ASN A 1 260 ? 18.479 -12.535 -33.668 1.00 84.44 260 ASN A O 1
ATOM 1998 N N . ALA A 1 261 ? 16.277 -12.164 -33.822 1.00 86.38 261 ALA A N 1
ATOM 1999 C CA . ALA A 1 261 ? 16.419 -10.711 -33.972 1.00 86.38 261 ALA A CA 1
ATOM 2000 C C . ALA A 1 261 ? 17.095 -10.065 -32.751 1.00 86.38 261 ALA A C 1
ATOM 2002 O O . ALA A 1 261 ? 17.878 -9.136 -32.904 1.00 86.38 261 ALA A O 1
ATOM 2003 N N . VAL A 1 262 ? 16.804 -10.575 -31.551 1.00 83.62 262 VAL A N 1
ATOM 2004 C CA . VAL A 1 262 ? 17.525 -10.244 -30.319 1.00 83.62 262 VAL A CA 1
ATOM 2005 C C . VAL A 1 262 ? 18.327 -11.488 -29.937 1.00 83.62 262 VAL A C 1
ATOM 2007 O O . VAL A 1 262 ? 17.721 -12.464 -29.483 1.00 83.62 262 VAL A O 1
ATOM 2010 N N . PRO A 1 263 ? 19.646 -11.519 -30.191 1.00 79.81 263 PRO A N 1
ATOM 2011 C CA . PRO A 1 263 ? 20.459 -12.679 -29.866 1.00 79.81 263 PRO A CA 1
ATOM 2012 C C . PRO A 1 263 ? 20.522 -12.842 -28.348 1.00 79.81 263 PRO A C 1
ATOM 2014 O O . PRO A 1 263 ? 20.816 -11.896 -27.620 1.00 79.81 263 PRO A O 1
ATOM 2017 N N . LEU A 1 264 ? 20.227 -14.050 -27.876 1.00 83.88 264 LEU A N 1
ATOM 2018 C CA . LEU A 1 264 ? 20.536 -14.448 -26.508 1.00 83.88 264 LEU A CA 1
ATOM 2019 C C . LEU A 1 264 ? 21.972 -14.961 -26.466 1.00 83.88 264 LEU A C 1
ATOM 2021 O O . LEU A 1 264 ? 22.463 -15.506 -27.460 1.00 83.88 264 LEU A O 1
ATOM 2025 N N . ASP A 1 265 ? 22.626 -14.826 -25.315 1.00 83.81 265 ASP A N 1
ATOM 2026 C CA . ASP A 1 265 ? 23.947 -15.414 -25.133 1.00 83.81 265 ASP A CA 1
ATOM 2027 C C . ASP A 1 265 ? 23.887 -16.934 -25.371 1.00 83.81 265 ASP A C 1
ATOM 2029 O O . ASP A 1 265 ? 23.013 -17.618 -24.825 1.00 83.81 265 ASP A O 1
ATOM 2033 N N . PRO A 1 266 ? 24.809 -17.496 -26.176 1.00 86.06 266 PRO A N 1
ATOM 2034 C CA . PRO A 1 266 ? 24.813 -18.924 -26.494 1.00 86.06 266 PRO A CA 1
ATOM 2035 C C . PRO A 1 266 ? 25.153 -19.787 -25.273 1.00 86.06 266 PRO A C 1
ATOM 2037 O O . PRO A 1 266 ? 24.882 -20.987 -25.260 1.00 86.06 266 PRO A O 1
ATOM 2040 N N . VAL A 1 267 ? 25.764 -19.179 -24.255 1.00 90.94 267 VAL A N 1
ATOM 2041 C CA . VAL A 1 267 ? 26.125 -19.812 -22.992 1.00 90.94 267 VAL A CA 1
ATOM 2042 C C . VAL A 1 267 ? 25.217 -19.250 -21.912 1.00 90.94 267 VAL A C 1
ATOM 2044 O O . VAL A 1 267 ? 25.244 -18.057 -21.621 1.00 90.94 267 VAL A O 1
ATOM 2047 N N . SER A 1 268 ? 24.416 -20.117 -21.298 1.00 85.12 268 SER A N 1
ATOM 2048 C CA . SER A 1 268 ? 23.613 -19.724 -20.144 1.00 85.12 268 SER A CA 1
ATOM 2049 C C . SER A 1 268 ? 24.522 -19.382 -18.956 1.00 85.12 268 SER A C 1
ATOM 2051 O O . SER A 1 268 ? 25.496 -20.104 -18.714 1.00 85.12 268 SER A O 1
ATOM 2053 N N . PRO A 1 269 ? 24.219 -18.322 -18.188 1.00 84.50 269 PRO A N 1
ATOM 2054 C CA . PRO A 1 269 ? 24.981 -18.010 -16.989 1.00 84.50 269 PRO A CA 1
ATOM 2055 C C . PRO A 1 269 ? 24.846 -19.142 -15.963 1.00 84.50 269 PRO A C 1
ATOM 2057 O O . PRO A 1 269 ? 23.790 -19.765 -15.834 1.00 84.50 269 PRO A O 1
ATOM 2060 N N . SER A 1 270 ? 25.921 -19.399 -15.216 1.00 88.38 270 SER A N 1
ATOM 2061 C CA . SER A 1 270 ? 25.868 -20.316 -14.076 1.00 88.38 270 SER A CA 1
ATOM 2062 C C . SER A 1 270 ? 24.979 -19.723 -12.984 1.00 88.38 270 SER A C 1
ATOM 2064 O O . SER A 1 270 ? 25.112 -18.545 -12.651 1.00 88.38 270 SER A O 1
ATOM 2066 N N . ILE A 1 271 ? 24.083 -20.535 -12.425 1.00 88.56 271 ILE A N 1
ATOM 2067 C CA . ILE A 1 271 ? 23.228 -20.130 -11.308 1.00 88.56 271 ILE A CA 1
ATOM 2068 C C . ILE A 1 271 ? 23.854 -20.558 -9.982 1.00 88.56 271 ILE A C 1
ATOM 2070 O O . ILE A 1 271 ? 24.350 -21.676 -9.838 1.00 88.56 271 ILE A O 1
ATOM 2074 N N . THR A 1 272 ? 23.798 -19.676 -8.992 1.00 88.75 272 THR A N 1
ATOM 2075 C CA . THR A 1 272 ? 24.262 -19.937 -7.628 1.00 88.75 272 THR A CA 1
ATOM 2076 C C . THR A 1 272 ? 23.174 -19.558 -6.635 1.00 88.75 272 THR A C 1
ATOM 2078 O O . THR A 1 272 ? 22.505 -18.536 -6.776 1.00 88.75 272 THR A O 1
ATOM 2081 N N . TYR A 1 273 ? 22.974 -20.402 -5.624 1.00 89.00 273 TYR A N 1
ATOM 2082 C CA . TYR A 1 273 ? 22.065 -20.107 -4.521 1.00 89.00 273 TYR A CA 1
ATOM 2083 C C . TYR A 1 273 ? 22.785 -19.247 -3.479 1.00 89.00 273 TYR A C 1
ATOM 2085 O O . TYR A 1 273 ? 23.851 -19.624 -2.989 1.00 89.00 273 TYR A O 1
ATOM 2093 N N . HIS A 1 274 ? 22.187 -18.111 -3.128 1.00 87.94 274 HIS A N 1
ATOM 2094 C CA . HIS A 1 274 ? 22.689 -17.199 -2.105 1.00 87.94 274 HIS A CA 1
ATOM 2095 C C . HIS A 1 274 ? 21.606 -17.023 -1.036 1.00 87.94 274 HIS A C 1
ATOM 2097 O O . HIS A 1 274 ? 20.618 -16.352 -1.320 1.00 87.94 274 HIS A O 1
ATOM 2103 N N . PRO A 1 275 ? 21.753 -17.605 0.169 1.00 87.75 275 PRO A N 1
ATOM 2104 C CA . PRO A 1 275 ? 20.769 -17.415 1.229 1.00 87.75 275 PRO A CA 1
ATOM 2105 C C . PRO A 1 275 ? 20.789 -15.966 1.728 1.00 87.75 275 PRO A C 1
ATOM 2107 O O . PRO A 1 275 ? 21.866 -15.386 1.911 1.00 87.75 275 PRO A O 1
ATOM 2110 N N . HIS A 1 276 ? 19.616 -15.392 2.000 1.00 85.31 276 HIS A N 1
ATOM 2111 C CA . HIS A 1 276 ? 19.543 -14.059 2.588 1.00 85.31 276 HIS A CA 1
ATOM 2112 C C . HIS A 1 276 ? 20.145 -14.070 4.007 1.00 85.31 276 HIS A C 1
ATOM 2114 O O . HIS A 1 276 ? 19.733 -14.875 4.847 1.00 85.31 276 HIS A O 1
ATOM 2120 N N . PRO A 1 277 ? 21.069 -13.150 4.350 1.00 81.06 277 PRO A N 1
ATOM 2121 C CA . PRO A 1 277 ? 21.785 -13.198 5.630 1.00 81.06 277 PRO A CA 1
ATOM 2122 C C . PRO A 1 277 ? 20.862 -13.054 6.853 1.00 81.06 277 PRO A C 1
ATOM 2124 O O . PRO A 1 277 ? 21.097 -13.680 7.884 1.00 81.06 277 PRO A O 1
ATOM 2127 N N . ALA A 1 278 ? 19.799 -12.250 6.740 1.00 76.56 278 ALA A N 1
ATOM 2128 C CA . ALA A 1 278 ? 18.863 -11.981 7.838 1.00 76.56 278 ALA A CA 1
ATOM 2129 C C . ALA A 1 278 ? 17.534 -12.771 7.794 1.00 76.56 278 ALA A C 1
ATOM 2131 O O . ALA A 1 278 ? 16.903 -12.949 8.838 1.00 76.56 278 ALA A O 1
ATOM 2132 N N . VAL A 1 279 ? 17.105 -13.282 6.629 1.00 77.38 279 VAL A N 1
ATOM 2133 C CA . VAL A 1 279 ? 15.755 -13.843 6.425 1.00 77.38 279 VAL A CA 1
ATOM 2134 C C . VAL A 1 279 ? 15.868 -15.350 6.181 1.00 77.38 279 VAL A C 1
ATOM 2136 O O . VAL A 1 279 ? 16.326 -15.757 5.118 1.00 77.38 279 VAL A O 1
ATOM 2139 N N . PRO A 1 280 ? 15.488 -16.206 7.147 1.00 75.94 280 PRO A N 1
ATOM 2140 C CA . PRO A 1 280 ? 15.571 -17.653 6.977 1.00 75.94 280 PRO A CA 1
ATOM 2141 C C . PRO A 1 280 ? 14.692 -18.154 5.829 1.00 75.94 280 PRO A C 1
ATOM 2143 O O . PRO A 1 280 ? 13.502 -17.851 5.790 1.00 75.94 280 PRO A O 1
ATOM 2146 N N . GLY A 1 281 ? 15.259 -18.990 4.959 1.00 76.12 281 GLY A N 1
ATOM 2147 C CA . GLY A 1 281 ? 14.513 -19.664 3.891 1.00 76.12 281 GLY A CA 1
ATOM 2148 C C . GLY A 1 281 ? 14.193 -18.795 2.671 1.00 76.12 281 GLY A C 1
ATOM 2149 O O . GLY A 1 281 ? 13.364 -19.212 1.863 1.00 76.12 281 GLY A O 1
ATOM 2150 N N . LEU A 1 282 ? 14.830 -17.623 2.558 1.00 72.12 282 LEU A N 1
ATOM 2151 C CA . LEU A 1 282 ? 14.821 -16.754 1.381 1.00 72.12 282 LEU A CA 1
ATOM 2152 C C . LEU A 1 282 ? 16.134 -16.915 0.605 1.00 72.12 282 LEU A C 1
ATOM 2154 O O . LEU A 1 282 ? 16.046 -17.215 -0.603 1.00 72.12 282 LEU A O 1
#

Organism: Aspergillus kawachii (NCBI:txid1069201)

Radius of gyration: 30.98 Å; chains: 1; bounding box: 79×68×86 Å

pLDDT: mean 77.25, std 19.17, range [29.7, 97.75]

Sequence (282 aa):
MAKSKAAKRKRNAQADLPQKVPKAASTVLTPPPDGASREPKNLSTVVPDEDLEITVETLTTLTQYPSLTKSKACKDLRVAVYEFRQACTTGVNNAEGANLTARITGALADKRYLEAKILLAEMRIRGEQPKIGALCRWVRDLDVVSGLSTQPEAREKASLERTPQDLELLGVLDAILRVSTPIDLRSNAVDSTDPIAFQSIWDLRPQTTPLQVYASVLDKSILNEAPKDPAAIRIIETTPGPLRKPPNHHPAILYTTLPNAVPLDPVSPSITYHPHPAVPGL

Foldseek 3Di:
DDDDDDDDDDDDDDDDDDDDDDDDDDDDDDDDDPDDDPDDPDPCVVDPPVRVVVVVVVVVVVVVPVVCCPDPVVPVVVVVVVVVVLVVPAACVVCVVHDLLRNLRRCLSVVVLVSNLVSLVVCQVVLHADDPVSLVVSVVSLVQDPVPVVCPPVVVDDDDPDDPSNQSSLSSVLSNCSSHDDDQPPAPFDDDPGSDTDGPDPDPDPPDDDDPVVVCVVVVVVCVLAQPDPQQKDWPDWAQQCRDVVRHNHIDTDIDGDVCSPPDDPDDDDDDDDDDPRDPPD